Protein AF-A0AB33IP00-F1 (afdb_monomer_lite)

InterPro domains:
  IPR046228 Protein of unknown function DUF6261 [PF19775] (4-133)

Foldseek 3Di:
DPPQVPDPDPLLNVLVVVLVVLVVVLPCLVVDPLVSSLVSLVVSLVVCPPPVNPVSCVSNVVVVVSVVSNVVSVVSVVVVVVCVVPPDPVPPDPVVVVVVVVVVVVVVVVVVLVVCCVPPNDPVSVVVVVVVVVVVVVVVVVVVVVVVVVVVVVVVCVVVVPPPPDDPPDPVVVLVVVVVLVLVQVQVVCVVVVHDGPQKAFPQKWFDDDQAIKTWIDGVVGRVDIFIWGQDPSHTDGDDDPADAPGVVHTDMDGRD

Sequence (257 aa):
MDLHLHSEDYSVRDSAEHMAEVMSRYAGAAQANYDKESGMLKNLITDLRATTMATHVTKLIATPYIDRLERANDAFDQLYRSRLKTAIPSGTYDVKALRAATDKALNAVVRRMDSLDDLEPSAPLAALIIQYNVLVGKQRTTLARRAAANKAAREKKEGKGSVGKGKKEDKGNAHAEELARLKTMIAEYEQSSHFTPGIVQFTGLAAGKDATRAYQVYLSDQPTDLFWLTVKDGKLTEIVFKVQPGEPGGLATEKIK

Structure (mmCIF, N/CA/C/O backbone):
data_AF-A0AB33IP00-F1
#
_entry.id   AF-A0AB33IP00-F1
#
loop_
_atom_site.group_PDB
_atom_site.id
_atom_site.type_symbol
_atom_site.label_atom_id
_atom_site.label_alt_id
_atom_site.label_comp_id
_atom_site.label_asym_id
_atom_site.label_entity_id
_atom_site.label_seq_id
_atom_site.pdbx_PDB_ins_code
_atom_site.Cartn_x
_atom_site.Cartn_y
_atom_site.Cartn_z
_atom_site.occupancy
_atom_site.B_iso_or_equiv
_atom_site.auth_seq_id
_atom_site.auth_comp_id
_atom_site.auth_asym_id
_atom_site.auth_atom_id
_atom_site.pdbx_PDB_model_num
ATOM 1 N N . MET A 1 1 ? 32.027 3.251 -16.310 1.00 41.84 1 MET A N 1
ATOM 2 C CA . MET A 1 1 ? 32.889 2.043 -16.273 1.00 41.84 1 MET A CA 1
ATOM 3 C C . MET A 1 1 ? 33.651 2.130 -17.576 1.00 41.84 1 MET A C 1
ATOM 5 O O . MET A 1 1 ? 33.168 1.684 -18.604 1.00 41.84 1 MET A O 1
ATOM 9 N N . ASP A 1 2 ? 34.760 2.862 -17.547 1.00 51.19 2 ASP A N 1
ATOM 10 C CA . ASP A 1 2 ? 35.372 3.471 -18.737 1.00 51.19 2 ASP A CA 1
ATOM 11 C C . ASP A 1 2 ? 36.479 2.571 -19.287 1.00 51.19 2 ASP A C 1
ATOM 13 O O . ASP A 1 2 ? 37.616 2.984 -19.513 1.00 51.19 2 ASP A O 1
ATOM 17 N N . LEU A 1 3 ? 36.153 1.289 -19.464 1.00 50.62 3 LEU A N 1
ATOM 18 C CA . LEU A 1 3 ? 37.122 0.296 -19.928 1.00 50.62 3 LEU A CA 1
ATOM 19 C C . LEU A 1 3 ? 37.404 0.429 -21.441 1.00 50.62 3 LEU A C 1
ATOM 21 O O . LEU A 1 3 ? 38.406 -0.079 -21.929 1.00 50.62 3 LEU A O 1
ATOM 25 N N . HIS A 1 4 ? 36.551 1.150 -22.179 1.00 54.47 4 HIS A N 1
ATOM 26 C CA . HIS A 1 4 ? 36.568 1.255 -23.649 1.00 54.47 4 HIS A CA 1
ATOM 27 C C . HIS A 1 4 ? 37.366 2.458 -24.180 1.00 54.47 4 HIS A C 1
ATOM 29 O O . HIS A 1 4 ? 37.846 2.423 -25.310 1.00 54.47 4 HIS A O 1
ATOM 35 N N . LEU A 1 5 ? 37.571 3.495 -23.356 1.00 51.09 5 LEU A N 1
ATOM 36 C CA . LEU A 1 5 ? 38.356 4.692 -23.708 1.00 51.09 5 LEU A CA 1
ATOM 37 C C . LEU A 1 5 ? 39.866 4.402 -23.857 1.00 51.09 5 LEU A C 1
ATOM 39 O O . LEU A 1 5 ? 40.614 5.251 -24.329 1.00 51.09 5 LEU A O 1
ATOM 43 N N . HIS A 1 6 ? 40.311 3.189 -23.509 1.00 54.31 6 HIS A N 1
ATOM 44 C CA . HIS A 1 6 ? 41.724 2.808 -23.432 1.00 54.31 6 HIS A CA 1
ATOM 45 C C . HIS A 1 6 ? 42.152 1.721 -24.442 1.00 54.31 6 HIS A C 1
ATOM 47 O O . HIS A 1 6 ? 43.312 1.326 -24.433 1.00 54.31 6 HIS A O 1
ATOM 53 N N . SER A 1 7 ? 41.273 1.235 -25.335 1.00 58.88 7 SER A N 1
ATOM 54 C CA . SER A 1 7 ? 41.657 0.232 -26.356 1.00 58.88 7 SER A CA 1
ATOM 55 C C . SER A 1 7 ? 42.527 0.855 -27.452 1.00 58.88 7 SER A C 1
ATOM 57 O O . SER A 1 7 ? 42.137 1.881 -27.986 1.00 58.88 7 SER A O 1
ATOM 59 N N . GLU A 1 8 ? 43.675 0.279 -27.821 1.00 62.50 8 GLU A N 1
ATOM 60 C CA . GLU A 1 8 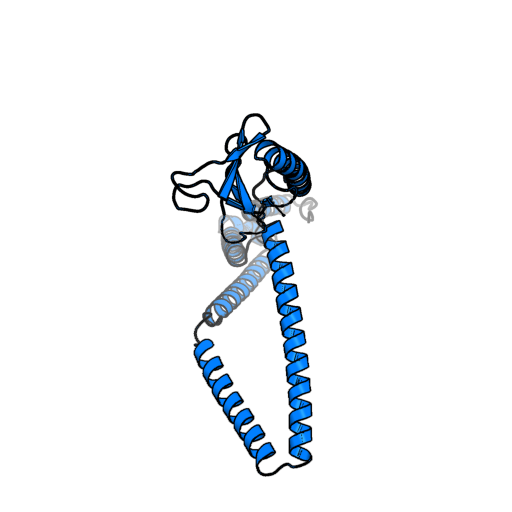? 44.520 0.797 -28.920 1.00 62.50 8 GLU A CA 1
ATOM 61 C C . GLU A 1 8 ? 43.895 0.600 -30.321 1.00 62.50 8 GLU A C 1
ATOM 63 O O . GLU A 1 8 ? 44.322 1.239 -31.281 1.00 62.50 8 GLU A O 1
ATOM 68 N N . ASP A 1 9 ? 42.851 -0.233 -30.443 1.00 77.44 9 ASP A N 1
ATOM 69 C CA . ASP A 1 9 ? 42.146 -0.506 -31.702 1.00 77.44 9 ASP A CA 1
ATOM 70 C C . ASP A 1 9 ? 41.023 0.524 -31.937 1.00 77.44 9 ASP A C 1
ATOM 72 O O . ASP A 1 9 ? 39.970 0.501 -31.290 1.00 77.44 9 ASP A O 1
ATOM 76 N N . TYR A 1 10 ? 41.241 1.419 -32.905 1.00 79.69 10 TYR A N 1
ATOM 77 C CA . TYR A 1 10 ? 40.283 2.451 -33.322 1.00 79.69 10 TYR A CA 1
ATOM 78 C C . TYR A 1 10 ? 38.890 1.879 -33.633 1.00 79.69 10 TYR A C 1
ATOM 80 O O . TYR A 1 10 ? 37.882 2.467 -33.252 1.00 79.69 10 TYR A O 1
ATOM 88 N N . SER A 1 11 ? 38.819 0.693 -34.243 1.00 82.25 11 SER A N 1
ATOM 89 C CA . SER A 1 11 ? 37.544 0.071 -34.627 1.00 82.25 11 SER A CA 1
ATOM 90 C C . SER A 1 11 ? 36.723 -0.436 -33.432 1.00 82.25 11 SER A C 1
ATOM 92 O O . SER A 1 11 ? 35.493 -0.517 -33.497 1.00 82.25 11 SER A O 1
ATOM 94 N N . VAL A 1 12 ? 37.391 -0.766 -32.319 1.00 85.19 12 VAL A N 1
ATOM 95 C CA . VAL A 1 12 ? 36.738 -1.134 -31.053 1.00 85.19 12 VAL A CA 1
ATOM 96 C C . VAL A 1 12 ? 36.189 0.110 -30.361 1.00 85.19 12 VAL A C 1
ATOM 98 O O . VAL A 1 12 ? 35.079 0.057 -29.832 1.00 85.19 12 VAL A O 1
ATOM 101 N N . ARG A 1 13 ? 36.926 1.230 -30.396 1.00 85.06 13 ARG A N 1
ATOM 102 C CA . ARG A 1 13 ? 36.458 2.519 -29.858 1.00 85.06 13 ARG A CA 1
ATOM 103 C C . ARG A 1 13 ? 35.224 3.023 -30.603 1.00 85.06 13 ARG A C 1
ATOM 105 O O . ARG A 1 13 ? 34.219 3.287 -29.958 1.00 85.06 13 ARG A O 1
ATOM 112 N N . ASP A 1 14 ? 35.274 3.042 -31.932 1.00 87.00 14 ASP A N 1
ATOM 113 C CA . ASP A 1 14 ? 34.157 3.451 -32.796 1.00 87.00 14 ASP A CA 1
ATOM 114 C C . ASP A 1 14 ? 32.886 2.620 -32.528 1.00 87.00 14 ASP A C 1
ATOM 116 O O . ASP A 1 14 ? 31.803 3.147 -32.273 1.00 87.00 14 ASP A O 1
ATOM 120 N N . SER A 1 15 ? 33.034 1.294 -32.432 1.00 89.38 15 SER A N 1
ATOM 121 C CA . SER A 1 15 ? 31.909 0.416 -32.085 1.00 89.38 15 SER A CA 1
ATOM 122 C C . SER A 1 15 ? 31.365 0.662 -30.675 1.00 89.38 15 SER A C 1
ATOM 124 O O . SER A 1 15 ? 30.158 0.555 -30.450 1.00 89.38 15 SER A O 1
ATOM 126 N N . ALA A 1 16 ? 32.235 0.982 -29.715 1.00 88.56 16 ALA A N 1
ATOM 127 C CA . ALA A 1 16 ? 31.830 1.301 -28.350 1.00 88.56 16 ALA A CA 1
ATOM 128 C C . ALA A 1 16 ? 31.110 2.652 -28.259 1.00 88.56 16 ALA A C 1
ATOM 130 O O . ALA A 1 16 ? 30.144 2.753 -27.504 1.00 88.56 16 ALA A O 1
ATOM 131 N N . GLU A 1 17 ? 31.526 3.655 -29.036 1.00 90.94 17 GLU A N 1
ATOM 132 C CA . GLU A 1 17 ? 30.848 4.953 -29.134 1.00 90.94 17 GLU A CA 1
ATOM 133 C C . GLU A 1 17 ? 29.425 4.789 -29.672 1.00 90.94 17 GLU A C 1
ATOM 135 O O . GLU A 1 17 ? 28.476 5.252 -29.036 1.00 90.94 17 GLU A O 1
ATOM 140 N N . HIS A 1 18 ? 29.248 4.030 -30.756 1.00 91.50 18 HIS A N 1
ATOM 141 C CA . HIS A 1 18 ? 27.919 3.732 -31.295 1.00 91.50 18 HIS A CA 1
ATOM 142 C C . HIS A 1 18 ? 27.028 2.978 -30.299 1.00 91.50 18 HIS A C 1
ATOM 144 O O . HIS A 1 18 ? 25.857 3.320 -30.115 1.00 91.50 18 HIS A O 1
ATOM 150 N N . MET A 1 19 ? 27.572 1.984 -29.590 1.00 91.88 19 MET A N 1
ATOM 151 C CA . MET A 1 19 ? 26.802 1.263 -28.574 1.00 91.88 19 MET A CA 1
ATOM 152 C C . MET A 1 19 ? 26.459 2.158 -27.369 1.00 91.88 19 MET A C 1
ATOM 154 O O . MET A 1 19 ? 25.355 2.070 -26.827 1.00 91.88 19 MET A O 1
ATOM 158 N N . ALA A 1 20 ? 27.372 3.042 -26.959 1.00 91.94 20 ALA A N 1
ATOM 159 C CA . ALA A 1 20 ? 27.134 4.021 -25.902 1.00 91.94 20 ALA A CA 1
ATOM 160 C C . ALA A 1 20 ? 26.053 5.035 -26.294 1.00 91.94 20 ALA A C 1
ATOM 162 O O . ALA A 1 20 ? 25.207 5.370 -25.463 1.00 91.94 20 ALA A O 1
ATOM 163 N N . GLU A 1 21 ? 26.025 5.466 -27.556 1.00 93.69 21 GLU A N 1
ATOM 164 C CA . GLU A 1 21 ? 24.978 6.338 -28.083 1.00 93.69 21 GLU A CA 1
ATOM 165 C C . GLU A 1 21 ? 23.602 5.676 -27.954 1.00 93.69 21 GLU A C 1
ATOM 167 O O . GLU A 1 21 ? 22.683 6.274 -27.389 1.00 93.69 21 GLU A O 1
ATOM 172 N N . VAL A 1 22 ? 23.465 4.417 -28.386 1.00 93.56 22 VAL A N 1
ATOM 173 C CA . VAL A 1 22 ? 22.212 3.661 -28.238 1.00 93.56 22 VAL A CA 1
ATOM 174 C C . VAL A 1 22 ? 21.814 3.542 -26.765 1.00 93.56 22 VAL A C 1
ATOM 176 O O . VAL A 1 22 ? 20.679 3.856 -26.411 1.00 93.56 22 VAL A O 1
ATOM 179 N N . MET A 1 23 ? 22.745 3.168 -25.881 1.00 92.12 23 MET A N 1
ATOM 180 C CA . MET A 1 23 ? 22.475 3.053 -24.441 1.00 92.12 23 MET A CA 1
ATOM 181 C C . MET A 1 23 ? 22.066 4.389 -23.801 1.00 92.12 23 MET A C 1
ATOM 183 O O . MET A 1 23 ? 21.221 4.404 -22.905 1.00 92.12 23 MET A O 1
ATOM 187 N N . SER A 1 24 ? 22.608 5.517 -24.271 1.00 93.38 24 SER A N 1
ATOM 188 C CA . SER A 1 24 ? 22.306 6.848 -23.727 1.00 93.38 24 SER A CA 1
ATOM 189 C C . SER A 1 24 ? 20.836 7.251 -23.894 1.00 93.38 24 SER A C 1
ATOM 191 O O . SER A 1 24 ? 20.276 7.913 -23.018 1.00 93.38 24 SER A O 1
ATOM 193 N N . ARG A 1 25 ? 20.170 6.777 -24.958 1.00 94.62 25 ARG A N 1
ATOM 194 C CA . ARG A 1 25 ? 18.736 7.019 -25.220 1.00 94.62 25 ARG A CA 1
ATOM 195 C C . ARG A 1 25 ? 17.833 6.388 -24.157 1.00 94.62 25 ARG A C 1
ATOM 197 O O . ARG A 1 25 ? 16.714 6.849 -23.941 1.00 94.62 25 ARG A O 1
ATOM 204 N N . TYR A 1 26 ? 18.344 5.369 -23.470 1.00 94.25 26 TYR A N 1
ATOM 205 C CA . TYR A 1 26 ? 17.663 4.623 -22.413 1.00 94.25 26 TYR A CA 1
ATOM 206 C C . TYR A 1 26 ? 18.262 4.897 -21.027 1.00 94.25 26 TYR A C 1
ATOM 208 O O . TYR A 1 26 ? 18.106 4.100 -20.096 1.00 94.25 26 TYR A O 1
ATOM 216 N N . ALA A 1 27 ? 18.930 6.045 -20.862 1.00 89.56 27 ALA A N 1
ATOM 217 C CA . ALA A 1 27 ? 19.392 6.503 -19.561 1.00 89.56 27 ALA A CA 1
ATOM 218 C C . ALA A 1 27 ? 18.215 6.597 -18.574 1.00 89.56 27 ALA A C 1
ATOM 220 O O . ALA A 1 27 ? 17.136 7.094 -18.897 1.00 89.56 27 ALA A O 1
ATOM 221 N N . GLY A 1 28 ? 18.419 6.117 -17.348 1.00 88.94 28 GLY A N 1
ATOM 222 C CA . GLY A 1 28 ? 17.376 6.141 -16.322 1.00 88.94 28 GLY A CA 1
ATOM 223 C C . GLY A 1 28 ? 16.513 4.878 -16.234 1.00 88.94 28 GLY A C 1
ATOM 224 O O . GLY A 1 28 ? 15.631 4.833 -15.378 1.00 88.94 28 GLY A O 1
ATOM 225 N N . ALA A 1 29 ? 16.737 3.864 -17.085 1.00 89.94 29 ALA A N 1
ATOM 226 C CA . ALA A 1 29 ? 15.947 2.628 -17.072 1.00 89.94 29 ALA A CA 1
ATOM 227 C C . ALA A 1 29 ? 15.916 1.974 -15.678 1.00 89.94 29 ALA A C 1
ATOM 229 O O . ALA A 1 29 ? 14.838 1.704 -15.160 1.00 89.94 29 ALA A O 1
ATOM 230 N N . ALA A 1 30 ? 17.073 1.853 -15.022 1.00 87.44 30 ALA A N 1
ATOM 231 C CA . ALA A 1 30 ? 17.204 1.250 -13.691 1.00 87.44 30 ALA A CA 1
ATOM 232 C C . ALA A 1 30 ? 16.550 2.059 -12.549 1.00 87.44 30 ALA A C 1
ATOM 234 O O . ALA A 1 30 ? 16.421 1.571 -11.429 1.00 87.44 30 ALA A O 1
ATOM 235 N N . GLN A 1 31 ? 16.191 3.322 -12.792 1.00 91.56 31 GLN A N 1
ATOM 236 C CA . GLN A 1 31 ? 15.527 4.199 -11.823 1.00 91.56 31 GLN A CA 1
ATOM 237 C C . GLN A 1 31 ? 14.021 4.321 -12.092 1.00 91.56 31 GLN A C 1
ATOM 239 O O . GLN A 1 31 ? 13.302 4.955 -11.314 1.00 91.56 31 GLN A O 1
ATOM 244 N N . ALA A 1 32 ? 13.538 3.766 -13.205 1.00 91.62 32 ALA A N 1
ATOM 245 C CA . ALA A 1 32 ? 12.135 3.794 -13.565 1.00 91.62 32 ALA A CA 1
ATOM 246 C C . ALA A 1 32 ? 11.319 2.810 -12.708 1.00 91.62 32 ALA A C 1
ATOM 248 O O . ALA A 1 32 ? 11.849 1.954 -12.006 1.00 91.62 32 ALA A O 1
ATOM 249 N N . ASN A 1 33 ? 9.992 2.943 -12.746 1.00 92.56 33 ASN A N 1
ATOM 250 C CA . ASN A 1 33 ? 9.132 1.905 -12.183 1.00 92.56 33 ASN A CA 1
ATOM 251 C C . ASN A 1 33 ? 9.213 0.626 -13.033 1.00 92.56 33 ASN A C 1
ATOM 253 O O . ASN A 1 33 ? 9.568 0.686 -14.207 1.00 92.56 33 ASN A O 1
ATOM 257 N N . TYR A 1 34 ? 8.839 -0.511 -12.446 1.00 92.50 34 TYR A N 1
ATOM 258 C CA . TYR A 1 34 ? 9.029 -1.830 -13.053 1.00 92.50 34 TYR A CA 1
ATOM 259 C C . TYR A 1 34 ? 8.425 -1.989 -14.455 1.00 92.50 34 TYR A C 1
ATOM 261 O O . TYR A 1 34 ? 9.067 -2.581 -15.322 1.00 92.50 34 TYR A O 1
ATOM 269 N N . ASP A 1 35 ? 7.244 -1.424 -14.718 1.00 89.81 35 ASP A N 1
ATOM 270 C CA . ASP A 1 35 ? 6.629 -1.464 -16.053 1.00 89.81 35 ASP A CA 1
ATOM 271 C C . ASP A 1 35 ? 7.435 -0.657 -17.077 1.00 89.81 35 ASP A C 1
ATOM 273 O O . ASP A 1 35 ? 7.703 -1.114 -18.192 1.00 89.81 35 ASP A O 1
ATOM 277 N N . LYS A 1 36 ? 7.842 0.556 -16.696 1.00 92.56 36 LYS A N 1
ATOM 278 C CA . LYS A 1 36 ? 8.584 1.466 -17.567 1.00 92.56 36 LYS A CA 1
ATOM 279 C C . LYS A 1 36 ? 10.014 0.984 -17.800 1.00 92.56 36 LYS A C 1
ATOM 281 O O . LYS A 1 36 ? 10.470 1.043 -18.937 1.00 92.56 36 LYS A O 1
ATOM 286 N N . GLU A 1 37 ? 10.689 0.484 -16.767 1.00 94.12 37 GLU A N 1
ATOM 287 C CA . GLU A 1 37 ? 11.999 -0.167 -16.873 1.00 94.12 37 GLU A CA 1
ATOM 288 C C . GLU A 1 37 ? 11.920 -1.347 -17.846 1.00 94.12 37 GLU A C 1
ATOM 290 O O . GLU A 1 37 ? 12.671 -1.388 -18.819 1.00 94.12 37 GLU A O 1
ATOM 295 N N . SER A 1 38 ? 10.936 -2.237 -17.666 1.00 95.50 38 SER A N 1
ATOM 296 C CA . SER A 1 38 ? 10.777 -3.411 -18.531 1.00 95.50 38 SER A CA 1
ATOM 297 C C . SER A 1 38 ? 10.533 -3.037 -19.996 1.00 95.50 38 SER A C 1
ATOM 299 O O . SER A 1 38 ? 11.052 -3.692 -20.902 1.00 95.50 38 SER A O 1
ATOM 301 N N . GLY A 1 39 ? 9.762 -1.972 -20.247 1.00 95.50 39 GLY A N 1
ATOM 302 C CA . GLY A 1 39 ? 9.541 -1.430 -21.591 1.00 95.50 39 GLY A CA 1
ATOM 303 C C . GLY A 1 39 ? 10.788 -0.776 -22.194 1.00 95.50 39 GLY A C 1
ATOM 304 O O . GLY A 1 39 ? 11.113 -1.027 -23.353 1.00 95.50 39 GLY A O 1
ATOM 305 N N . MET A 1 40 ? 11.521 0.015 -21.406 1.00 96.06 40 MET A N 1
ATOM 306 C CA . MET A 1 40 ? 12.782 0.633 -21.831 1.00 96.06 40 MET A CA 1
ATOM 307 C C . MET A 1 40 ? 13.827 -0.418 -22.204 1.00 96.06 40 MET A C 1
ATOM 309 O O . MET A 1 40 ? 14.476 -0.277 -23.235 1.00 96.06 40 MET A O 1
ATOM 313 N N . LEU A 1 41 ? 13.950 -1.494 -21.420 1.00 96.56 41 LEU A N 1
ATOM 314 C CA . LEU A 1 41 ? 14.876 -2.586 -21.715 1.00 96.56 41 LEU A CA 1
ATOM 315 C C . LEU A 1 41 ? 14.507 -3.321 -23.011 1.00 96.56 41 LEU A C 1
ATOM 317 O O . LEU A 1 41 ? 15.400 -3.618 -23.799 1.00 96.56 41 LEU A O 1
ATOM 321 N N . LYS A 1 42 ? 13.215 -3.551 -23.293 1.00 96.56 42 LYS A N 1
ATOM 322 C CA . LYS A 1 42 ? 12.778 -4.145 -24.577 1.00 96.56 42 LYS A CA 1
ATOM 323 C C . LYS A 1 42 ? 13.158 -3.276 -25.771 1.00 96.56 42 LYS A C 1
ATOM 325 O O . LYS A 1 42 ? 13.660 -3.793 -26.769 1.00 96.56 42 LYS A O 1
ATOM 330 N N . ASN A 1 43 ? 12.951 -1.968 -25.660 1.00 96.69 43 ASN A N 1
ATOM 331 C CA . ASN A 1 43 ? 13.302 -1.031 -26.723 1.00 96.69 43 ASN A CA 1
ATOM 332 C C . ASN A 1 43 ? 14.827 -0.944 -26.909 1.00 96.69 43 ASN A C 1
ATOM 334 O O . ASN A 1 43 ? 15.304 -1.034 -28.035 1.00 96.69 43 ASN A O 1
ATOM 338 N N . LEU A 1 44 ? 15.598 -0.898 -25.815 1.00 96.62 44 LEU A N 1
ATOM 339 C CA . LEU A 1 44 ? 17.062 -0.954 -25.854 1.00 96.62 44 LEU A CA 1
ATOM 340 C C . LEU A 1 44 ? 17.569 -2.219 -26.559 1.00 96.62 44 LEU A C 1
ATOM 342 O O . LEU A 1 44 ? 18.429 -2.136 -27.429 1.00 96.62 44 LEU A O 1
ATOM 346 N N . ILE A 1 45 ? 17.036 -3.391 -26.205 1.00 96.81 45 ILE A N 1
ATOM 347 C CA . ILE A 1 45 ? 17.405 -4.662 -26.846 1.00 96.81 45 ILE A CA 1
ATOM 348 C C . ILE A 1 45 ? 17.059 -4.636 -28.338 1.00 96.81 45 ILE A C 1
ATOM 350 O O . ILE A 1 45 ? 17.853 -5.101 -29.153 1.00 96.81 45 ILE A O 1
ATOM 354 N N . THR A 1 46 ? 15.901 -4.079 -28.697 1.00 97.06 46 THR A N 1
ATOM 355 C CA . THR A 1 46 ? 15.465 -3.946 -30.094 1.00 97.06 46 THR A CA 1
ATOM 356 C C . THR A 1 46 ? 16.440 -3.082 -30.892 1.00 97.06 46 THR A C 1
ATOM 358 O O . THR A 1 46 ? 16.887 -3.501 -31.957 1.00 97.06 46 THR A O 1
ATOM 361 N N . ASP A 1 47 ? 16.834 -1.927 -30.354 1.00 95.94 47 ASP A N 1
ATOM 362 C CA . ASP A 1 47 ? 17.781 -1.020 -31.007 1.00 95.94 47 ASP A CA 1
ATOM 363 C C . ASP A 1 47 ? 19.184 -1.632 -31.118 1.00 95.94 47 ASP A C 1
ATOM 365 O O . ASP A 1 47 ? 19.830 -1.510 -32.157 1.00 95.94 47 ASP A O 1
ATOM 369 N N . LEU A 1 48 ? 19.648 -2.352 -30.091 1.00 95.12 48 LEU A N 1
ATOM 370 C CA . LEU A 1 48 ? 20.932 -3.062 -30.137 1.00 95.12 48 LEU A CA 1
ATOM 371 C C . LEU A 1 48 ? 20.921 -4.232 -31.133 1.00 95.12 48 LEU A C 1
ATOM 373 O O . LEU A 1 48 ? 21.964 -4.577 -31.681 1.00 95.12 48 LEU A O 1
ATOM 377 N N . ARG A 1 49 ? 19.758 -4.840 -31.392 1.00 95.06 49 ARG A N 1
ATOM 378 C CA . ARG A 1 49 ? 19.586 -5.897 -32.402 1.00 95.06 49 ARG A CA 1
ATOM 379 C C . ARG A 1 49 ? 19.252 -5.371 -33.796 1.00 95.06 49 ARG A C 1
ATOM 381 O O . ARG A 1 49 ? 19.120 -6.175 -34.721 1.00 95.06 49 ARG A O 1
ATOM 388 N N . ALA A 1 50 ? 19.121 -4.057 -33.971 1.00 95.19 50 ALA A N 1
ATOM 389 C CA . ALA A 1 50 ? 18.907 -3.474 -35.284 1.00 95.19 50 ALA A CA 1
ATOM 390 C C . ALA A 1 50 ? 20.053 -3.858 -36.233 1.00 95.19 50 ALA A C 1
ATOM 392 O O . ALA A 1 50 ? 21.216 -3.954 -35.837 1.00 95.19 50 ALA A O 1
ATOM 393 N N . THR A 1 51 ? 19.738 -4.043 -37.516 1.00 92.31 51 THR A N 1
ATOM 394 C CA . THR A 1 51 ? 20.732 -4.417 -38.538 1.00 92.31 51 THR A CA 1
ATOM 395 C C . THR A 1 51 ? 21.879 -3.411 -38.633 1.00 92.31 51 THR A C 1
ATOM 397 O O . THR A 1 51 ? 23.010 -3.801 -38.909 1.00 92.31 51 THR A O 1
ATOM 400 N N . THR A 1 52 ? 21.609 -2.139 -38.334 1.00 92.56 52 THR A N 1
ATOM 401 C CA . THR A 1 52 ? 22.598 -1.055 -38.260 1.00 92.56 52 THR A CA 1
ATOM 402 C C . THR A 1 52 ? 23.624 -1.235 -37.138 1.00 92.56 52 THR A C 1
ATOM 404 O O . THR A 1 52 ? 24.726 -0.716 -37.257 1.00 92.56 52 THR A O 1
ATOM 407 N N . MET A 1 53 ? 23.301 -1.977 -36.073 1.00 93.88 53 MET A N 1
ATOM 408 C CA . MET A 1 53 ? 24.180 -2.216 -34.918 1.00 93.88 53 MET A CA 1
ATOM 409 C C . MET A 1 53 ? 24.866 -3.590 -34.946 1.00 93.88 53 MET A C 1
ATOM 411 O O . MET A 1 53 ? 25.753 -3.853 -34.134 1.00 93.88 53 MET A O 1
ATOM 415 N N . ALA A 1 54 ? 24.508 -4.471 -35.887 1.00 92.50 54 ALA A N 1
ATOM 416 C CA . ALA A 1 54 ? 24.965 -5.863 -35.913 1.00 92.50 54 ALA A CA 1
ATOM 417 C C . ALA A 1 54 ? 26.498 -6.012 -35.997 1.00 92.50 54 ALA A C 1
ATOM 419 O O . ALA A 1 54 ? 27.086 -6.861 -35.318 1.00 92.50 54 ALA A O 1
ATOM 420 N N . THR A 1 55 ? 27.159 -5.174 -36.800 1.00 91.75 55 THR A N 1
ATOM 421 C CA . THR A 1 55 ? 28.625 -5.144 -36.939 1.00 91.75 55 THR A CA 1
ATOM 422 C C . THR A 1 55 ? 29.303 -4.726 -35.635 1.00 91.75 55 THR A C 1
ATOM 424 O O . THR A 1 55 ? 30.230 -5.400 -35.186 1.00 91.75 55 THR A O 1
ATOM 427 N N . HIS A 1 56 ? 28.797 -3.677 -34.984 1.00 92.00 56 HIS A N 1
ATOM 428 C CA . HIS A 1 56 ? 29.320 -3.164 -33.716 1.00 92.00 56 HIS A CA 1
ATOM 429 C C . HIS A 1 56 ? 29.114 -4.156 -32.564 1.00 92.00 56 HIS A C 1
ATOM 431 O O . HIS A 1 56 ? 30.048 -4.441 -31.813 1.00 92.00 56 HIS A O 1
ATOM 437 N N . VAL A 1 57 ? 27.928 -4.766 -32.468 1.00 92.44 57 VAL A N 1
ATOM 438 C CA . VAL A 1 57 ? 27.617 -5.803 -31.469 1.00 92.44 57 VAL A CA 1
ATOM 439 C C . VAL A 1 57 ? 28.530 -7.017 -31.621 1.00 92.44 57 VAL A C 1
ATOM 441 O O . VAL A 1 57 ? 29.020 -7.546 -30.623 1.00 92.44 57 VAL A O 1
ATOM 444 N N . THR A 1 58 ? 28.805 -7.433 -32.859 1.00 92.94 58 THR A N 1
ATOM 445 C CA . THR A 1 58 ? 29.722 -8.547 -33.139 1.00 92.94 58 THR A CA 1
ATOM 446 C C . THR A 1 58 ? 31.158 -8.184 -32.770 1.00 92.94 58 THR A C 1
ATOM 448 O O . THR A 1 58 ? 31.829 -8.959 -32.089 1.00 92.94 58 THR A O 1
ATOM 451 N N . LYS A 1 59 ? 31.623 -6.988 -33.158 1.00 92.00 59 LYS A N 1
ATOM 452 C CA . LYS A 1 59 ? 32.979 -6.500 -32.864 1.00 92.00 59 LYS A CA 1
ATOM 453 C C . LYS A 1 59 ? 33.242 -6.392 -31.358 1.00 92.00 59 LYS A C 1
ATOM 455 O O . LYS A 1 59 ? 34.350 -6.686 -30.919 1.00 92.00 59 LYS A O 1
ATOM 460 N N . LEU A 1 60 ? 32.229 -6.019 -30.574 1.00 91.31 60 LEU A N 1
ATOM 461 C CA . LEU A 1 60 ? 32.304 -5.934 -29.111 1.00 91.31 60 LEU A CA 1
ATOM 462 C C . LEU A 1 60 ? 31.962 -7.243 -28.389 1.00 91.31 60 LEU A C 1
ATOM 464 O O . LEU A 1 60 ? 32.028 -7.285 -27.162 1.00 91.31 60 LEU A O 1
ATOM 468 N N . ILE A 1 61 ? 31.585 -8.301 -29.117 1.00 91.94 61 ILE A N 1
ATOM 469 C CA . ILE A 1 61 ? 31.155 -9.584 -28.539 1.00 91.94 61 ILE A CA 1
ATOM 470 C C . ILE A 1 61 ? 30.009 -9.356 -27.525 1.00 91.94 61 ILE A C 1
ATOM 472 O O . ILE A 1 61 ? 29.945 -9.952 -26.450 1.00 91.94 61 ILE A O 1
ATOM 476 N N . ALA A 1 62 ? 29.094 -8.439 -27.855 1.00 92.31 62 ALA A N 1
ATOM 477 C CA . ALA A 1 62 ? 28.041 -7.982 -26.949 1.00 92.31 62 ALA A CA 1
ATOM 478 C C . ALA A 1 62 ? 26.794 -8.889 -26.957 1.00 92.31 62 ALA A C 1
ATOM 480 O O . ALA A 1 62 ? 26.010 -8.866 -26.006 1.00 92.31 62 ALA A O 1
ATOM 481 N N . THR A 1 63 ? 26.633 -9.736 -27.980 1.00 94.75 63 THR A N 1
ATOM 482 C CA . THR A 1 63 ? 25.511 -10.680 -28.147 1.00 94.75 63 THR A CA 1
ATOM 483 C C . THR A 1 63 ? 25.130 -11.453 -26.873 1.00 94.75 63 THR A C 1
ATOM 485 O O . THR A 1 63 ? 23.973 -11.354 -26.463 1.00 94.75 63 THR A O 1
ATOM 488 N N . PRO A 1 64 ? 26.047 -12.152 -26.163 1.00 95.88 64 PRO A N 1
ATOM 489 C CA . PRO A 1 64 ? 25.672 -12.914 -24.967 1.00 95.88 64 PRO A CA 1
ATOM 490 C C . PRO A 1 64 ? 25.112 -12.043 -23.832 1.00 95.88 64 PRO A C 1
ATOM 492 O O . PRO A 1 64 ? 24.316 -12.520 -23.018 1.00 95.88 64 PRO A O 1
ATOM 495 N N . TYR A 1 65 ? 25.506 -10.770 -23.758 1.00 95.19 65 TYR A N 1
ATOM 496 C CA . TYR A 1 65 ? 25.006 -9.835 -22.752 1.00 95.19 65 TYR A CA 1
ATOM 497 C C . TYR A 1 65 ? 23.609 -9.325 -23.106 1.00 95.19 65 TYR A C 1
ATOM 499 O O . TYR A 1 65 ? 22.754 -9.259 -22.222 1.00 95.19 65 TYR A O 1
ATOM 507 N N . ILE A 1 66 ? 23.363 -9.036 -24.387 1.00 96.25 66 ILE A N 1
ATOM 508 C CA . ILE A 1 66 ? 22.041 -8.653 -24.900 1.00 96.25 66 ILE A CA 1
ATOM 509 C C . ILE A 1 66 ? 21.044 -9.797 -24.671 1.00 96.25 66 ILE A C 1
ATOM 511 O O . ILE A 1 66 ? 19.974 -9.576 -24.107 1.00 96.25 66 ILE A O 1
ATOM 515 N N . ASP A 1 67 ? 21.428 -11.034 -24.996 1.00 96.56 67 ASP A N 1
ATOM 516 C CA . ASP A 1 67 ? 20.580 -12.217 -24.800 1.00 96.56 67 ASP A CA 1
ATOM 517 C C . ASP A 1 67 ? 20.277 -12.478 -23.319 1.00 96.56 67 ASP A C 1
ATOM 519 O O . ASP A 1 67 ? 19.170 -12.876 -22.944 1.00 96.56 67 ASP A O 1
ATOM 523 N N . ARG A 1 68 ? 21.266 -12.262 -22.442 1.00 97.56 68 ARG A N 1
ATOM 524 C CA . ARG A 1 68 ? 21.070 -12.380 -20.994 1.00 97.56 68 ARG A CA 1
ATOM 525 C C . ARG A 1 68 ? 20.111 -11.310 -20.474 1.00 97.56 68 ARG A C 1
ATOM 527 O O . ARG A 1 68 ? 19.290 -11.628 -19.613 1.00 97.56 68 ARG A O 1
ATOM 534 N N . LEU A 1 69 ? 20.226 -10.077 -20.966 1.00 95.88 69 LEU A N 1
ATOM 535 C CA . LEU A 1 69 ? 19.360 -8.966 -20.581 1.00 95.88 69 LEU A CA 1
ATOM 536 C C . LEU A 1 69 ? 17.913 -9.217 -21.017 1.00 95.88 69 LEU A C 1
ATOM 538 O O . LEU A 1 69 ? 17.007 -9.066 -20.202 1.00 95.88 69 LEU A O 1
ATOM 542 N N . GLU A 1 70 ? 17.706 -9.676 -22.253 1.00 97.44 70 GLU A N 1
ATOM 543 C CA . GLU A 1 70 ? 16.386 -10.046 -22.777 1.00 97.44 70 GLU A CA 1
ATOM 544 C C . GLU A 1 70 ? 15.729 -11.124 -21.920 1.00 97.44 70 GLU A C 1
ATOM 546 O O . GLU A 1 70 ? 14.636 -10.925 -21.390 1.00 97.44 70 GLU A O 1
ATOM 551 N N . ARG A 1 71 ? 16.444 -12.228 -21.675 1.00 98.06 71 ARG A N 1
ATOM 552 C CA . ARG A 1 71 ? 15.928 -13.337 -20.867 1.00 98.06 71 ARG A CA 1
ATOM 553 C C . ARG A 1 71 ? 15.564 -12.906 -19.447 1.00 98.06 71 ARG A C 1
ATOM 555 O O . ARG A 1 71 ? 14.556 -13.359 -18.909 1.00 98.06 71 ARG A O 1
ATOM 562 N N . ALA A 1 72 ? 16.390 -12.063 -18.826 1.00 97.12 72 ALA A N 1
ATOM 563 C CA . ALA A 1 72 ? 16.130 -11.557 -17.483 1.00 97.12 72 ALA A CA 1
ATOM 564 C C . ALA A 1 72 ? 14.897 -10.643 -17.451 1.00 97.12 72 ALA A C 1
ATOM 566 O O . ALA A 1 72 ? 14.053 -10.786 -16.565 1.00 97.12 72 ALA A O 1
ATOM 567 N N . ASN A 1 73 ? 14.776 -9.748 -18.432 1.00 97.12 73 ASN A N 1
ATOM 568 C CA . ASN A 1 73 ? 13.659 -8.821 -18.536 1.00 97.12 73 ASN A CA 1
ATOM 569 C C . ASN A 1 73 ? 12.330 -9.546 -18.796 1.00 97.12 73 ASN A C 1
ATOM 571 O O . ASN A 1 73 ? 11.334 -9.264 -18.135 1.00 97.12 73 ASN A O 1
ATOM 575 N N . ASP A 1 74 ? 12.320 -10.534 -19.692 1.00 96.69 74 ASP A N 1
ATOM 576 C CA . ASP A 1 74 ? 11.119 -11.318 -19.988 1.00 96.69 74 ASP A CA 1
ATOM 577 C C . ASP A 1 74 ? 10.680 -12.176 -18.799 1.00 96.69 74 ASP A C 1
ATOM 579 O O . ASP A 1 74 ? 9.491 -12.222 -18.473 1.00 96.69 74 ASP A O 1
ATOM 583 N N . ALA A 1 75 ? 11.626 -12.817 -18.104 1.00 96.94 75 ALA A N 1
ATOM 584 C CA . ALA A 1 75 ? 11.326 -13.574 -16.890 1.00 96.94 75 ALA A CA 1
ATOM 585 C C . ALA A 1 75 ? 10.731 -12.671 -15.795 1.00 96.94 75 ALA A C 1
ATOM 587 O O . ALA A 1 75 ? 9.774 -13.055 -15.117 1.00 96.94 75 ALA A O 1
ATOM 588 N N . PHE A 1 76 ? 11.266 -11.458 -15.640 1.00 95.69 76 PHE A N 1
ATOM 589 C CA . PHE A 1 76 ? 10.744 -10.479 -14.697 1.00 95.69 76 PHE A CA 1
ATOM 590 C C . PHE A 1 76 ? 9.337 -9.998 -15.079 1.00 95.69 76 PHE A C 1
ATOM 592 O O . PHE A 1 76 ? 8.434 -10.083 -14.247 1.00 95.69 76 PHE A O 1
ATOM 599 N N . ASP A 1 77 ? 9.118 -9.554 -16.321 1.00 93.88 77 ASP A N 1
ATOM 600 C CA . ASP A 1 77 ? 7.823 -9.044 -16.803 1.00 93.88 77 ASP A CA 1
ATOM 601 C C . ASP A 1 77 ? 6.721 -10.114 -16.672 1.00 93.88 77 ASP A C 1
ATOM 603 O O . ASP A 1 77 ? 5.606 -9.834 -16.222 1.00 93.88 77 ASP A O 1
ATOM 607 N N . GLN A 1 78 ? 7.041 -11.383 -16.953 1.00 93.38 78 GLN A N 1
ATOM 608 C CA . GLN A 1 78 ? 6.122 -12.505 -16.734 1.00 93.38 78 GLN A CA 1
ATOM 609 C C . GLN A 1 78 ? 5.748 -12.688 -15.256 1.00 93.38 78 GLN A C 1
ATOM 611 O O . GLN A 1 78 ? 4.563 -12.831 -14.932 1.00 93.38 78 GLN A O 1
ATOM 616 N N . LEU A 1 79 ? 6.730 -12.670 -14.348 1.00 92.88 79 LEU A N 1
ATOM 617 C CA . LEU A 1 79 ? 6.493 -12.798 -12.905 1.00 92.88 79 LEU A CA 1
ATOM 618 C C . LEU A 1 79 ? 5.754 -11.587 -12.326 1.00 92.88 79 LEU A C 1
ATOM 620 O O . LEU A 1 79 ? 4.910 -11.734 -11.441 1.00 92.88 79 LEU A O 1
ATOM 624 N N . TYR A 1 80 ? 6.047 -10.389 -12.819 1.00 90.44 80 TYR A N 1
ATOM 625 C CA . TYR A 1 80 ? 5.386 -9.164 -12.390 1.00 90.44 80 TYR A CA 1
ATOM 626 C C . TYR A 1 80 ? 3.902 -9.181 -12.777 1.00 90.44 80 TYR A C 1
ATOM 628 O O . TYR A 1 80 ? 3.023 -8.988 -11.930 1.00 90.44 80 TYR A O 1
ATOM 636 N N . ARG A 1 81 ? 3.601 -9.536 -14.032 1.00 86.81 81 ARG A N 1
ATOM 637 C CA . ARG A 1 81 ? 2.225 -9.671 -14.530 1.00 86.81 81 ARG A CA 1
ATOM 638 C C . ARG A 1 81 ? 1.463 -10.809 -13.864 1.00 86.81 81 ARG A C 1
ATOM 640 O O . ARG A 1 81 ? 0.269 -10.662 -13.606 1.00 86.81 81 ARG A O 1
ATOM 647 N N . SER A 1 82 ? 2.108 -11.943 -13.585 1.00 86.31 82 SER A N 1
ATOM 648 C CA . SER A 1 82 ? 1.447 -13.049 -12.883 1.00 86.31 82 SER A CA 1
ATOM 649 C C . SER A 1 82 ? 1.062 -12.639 -11.464 1.00 86.31 82 SER A C 1
ATOM 651 O O . SER A 1 82 ? -0.086 -12.849 -11.078 1.00 86.31 82 SER A O 1
ATOM 653 N N . ARG A 1 83 ? 1.948 -11.937 -10.742 1.00 84.62 83 ARG A N 1
ATOM 654 C CA . ARG A 1 83 ? 1.645 -11.359 -9.425 1.00 84.62 83 ARG A CA 1
ATOM 655 C C . ARG A 1 83 ? 0.469 -10.394 -9.475 1.00 84.62 83 ARG A C 1
ATOM 657 O O . ARG A 1 83 ? -0.416 -10.512 -8.634 1.00 84.62 83 ARG A O 1
ATOM 664 N N . LEU A 1 84 ? 0.422 -9.503 -10.465 1.00 81.19 84 LEU A N 1
ATOM 665 C CA . LEU A 1 84 ? -0.710 -8.593 -10.677 1.00 81.19 84 LEU A CA 1
ATOM 666 C C . LEU A 1 84 ? -2.028 -9.343 -10.918 1.00 81.19 84 LEU A C 1
ATOM 668 O O . LEU A 1 84 ? -3.048 -8.961 -10.358 1.00 81.19 84 LEU A O 1
ATOM 672 N N . LYS A 1 85 ? -2.011 -10.434 -11.696 1.00 71.44 85 LYS A N 1
ATOM 673 C CA . LYS A 1 85 ? -3.198 -11.277 -11.936 1.00 71.44 85 LYS A CA 1
ATOM 674 C C . LYS A 1 85 ? -3.639 -12.063 -10.697 1.00 71.44 85 LYS A C 1
ATOM 676 O O . LYS A 1 85 ? -4.833 -12.239 -10.485 1.00 71.44 85 LYS A O 1
ATOM 681 N N . THR A 1 86 ? -2.693 -12.560 -9.898 1.00 63.47 86 THR A N 1
ATOM 682 C CA . THR A 1 86 ? -2.973 -13.330 -8.669 1.00 63.47 86 THR A CA 1
ATOM 683 C C . THR A 1 86 ? -3.225 -12.466 -7.443 1.00 63.47 86 THR A C 1
ATOM 685 O O . THR A 1 86 ? -3.660 -12.990 -6.418 1.00 63.47 86 THR A O 1
ATOM 688 N N . ALA A 1 87 ? -2.942 -11.163 -7.511 1.00 65.38 87 ALA A N 1
ATOM 689 C CA . ALA A 1 87 ? -3.355 -10.222 -6.488 1.00 65.38 87 ALA A CA 1
ATOM 690 C C . ALA A 1 87 ? -4.885 -10.215 -6.479 1.00 65.38 87 ALA A C 1
ATOM 692 O O . ALA A 1 87 ? -5.529 -9.556 -7.291 1.00 65.38 87 ALA A O 1
ATOM 693 N N . ILE A 1 88 ? -5.452 -11.031 -5.589 1.00 58.09 88 ILE A N 1
ATOM 694 C CA . ILE A 1 88 ? -6.886 -11.136 -5.357 1.00 58.09 88 ILE A CA 1
ATOM 695 C C . ILE A 1 88 ? -7.415 -9.705 -5.219 1.00 58.09 88 ILE A C 1
ATOM 697 O O . ILE A 1 88 ? -6.910 -8.974 -4.356 1.00 58.09 88 ILE A O 1
ATOM 701 N N . PRO A 1 89 ? -8.384 -9.277 -6.050 1.00 60.50 89 PRO A N 1
ATOM 702 C CA . PRO A 1 89 ? -8.964 -7.953 -5.925 1.00 60.50 89 PRO A CA 1
ATOM 703 C C . PRO A 1 89 ? -9.396 -7.744 -4.476 1.00 60.50 89 PRO A C 1
ATOM 705 O O . PRO A 1 89 ? -10.134 -8.557 -3.916 1.00 60.50 89 PRO A O 1
ATOM 708 N N . SER A 1 90 ? -8.899 -6.682 -3.844 1.00 56.09 90 SER A N 1
ATOM 709 C CA . SER A 1 90 ? -9.331 -6.294 -2.502 1.00 56.09 90 SER A CA 1
ATOM 710 C C . SER A 1 90 ? -10.862 -6.212 -2.487 1.00 56.09 90 SER A C 1
ATOM 712 O O . SER A 1 90 ? -11.420 -5.291 -3.076 1.00 56.09 90 SER A O 1
ATOM 714 N N . GLY A 1 91 ? -11.533 -7.173 -1.841 1.00 57.97 91 GLY A N 1
ATOM 715 C CA . GLY A 1 91 ? -13.000 -7.246 -1.786 1.00 57.97 91 GLY A CA 1
ATOM 716 C C . GLY A 1 91 ? -13.654 -8.537 -2.295 1.00 57.97 91 GLY A C 1
ATOM 717 O O . GLY A 1 91 ? -14.874 -8.622 -2.230 1.00 57.97 91 GLY A O 1
ATOM 718 N N . THR A 1 92 ? -12.914 -9.559 -2.752 1.00 64.19 92 THR A N 1
ATOM 719 C CA . THR A 1 92 ? -13.530 -10.856 -3.139 1.00 64.19 92 THR A CA 1
ATOM 720 C C . THR A 1 92 ? -14.259 -11.562 -1.997 1.00 64.19 92 THR A C 1
ATOM 722 O O . THR A 1 92 ? -15.168 -12.350 -2.236 1.00 64.19 92 THR A O 1
ATOM 725 N N . TYR A 1 93 ? -13.862 -11.290 -0.756 1.00 65.19 93 TYR A N 1
ATOM 726 C CA . TYR A 1 93 ? -14.567 -11.748 0.430 1.00 65.19 93 TYR A CA 1
ATOM 727 C C . TYR A 1 93 ? -15.312 -10.572 1.043 1.00 65.19 93 TYR A C 1
ATOM 729 O O . TYR A 1 93 ? -14.703 -9.537 1.328 1.00 65.19 93 TYR A O 1
ATOM 737 N N . ASP A 1 94 ? -16.603 -10.752 1.327 1.00 80.06 94 ASP A N 1
ATOM 738 C CA . ASP A 1 94 ? -17.316 -9.843 2.217 1.00 80.06 94 ASP A CA 1
ATOM 739 C C . ASP A 1 94 ? -16.795 -10.051 3.646 1.00 80.06 94 ASP A C 1
ATOM 741 O O . ASP A 1 94 ? -17.330 -10.809 4.460 1.00 80.06 94 ASP A O 1
ATOM 745 N N . VAL A 1 95 ? -15.685 -9.376 3.948 1.00 83.94 95 VAL A N 1
ATOM 746 C CA . VAL A 1 95 ? -15.025 -9.449 5.252 1.00 83.94 95 VAL A CA 1
ATOM 747 C C . VAL A 1 95 ? -15.959 -8.950 6.358 1.00 83.94 95 VAL A C 1
ATOM 749 O O . VAL A 1 95 ? -15.805 -9.340 7.513 1.00 83.94 95 VAL A O 1
ATOM 752 N N . LYS A 1 96 ? -16.940 -8.093 6.041 1.00 84.25 96 LYS A N 1
ATOM 753 C CA . LYS A 1 96 ? -17.933 -7.637 7.017 1.00 84.25 96 LYS A CA 1
ATOM 754 C C . LYS A 1 96 ? -18.877 -8.782 7.378 1.00 84.25 96 LYS A C 1
ATOM 756 O O . LYS A 1 96 ? -19.068 -9.027 8.567 1.00 84.25 96 LYS A O 1
ATOM 761 N N . ALA A 1 97 ? -19.394 -9.510 6.389 1.00 86.75 97 ALA A N 1
ATOM 762 C CA . ALA A 1 97 ? -20.226 -10.688 6.627 1.00 86.75 97 ALA A CA 1
ATOM 763 C C . ALA A 1 97 ? -19.464 -11.792 7.379 1.00 86.75 97 ALA A C 1
ATOM 765 O O . ALA A 1 97 ? -19.972 -12.332 8.360 1.00 86.75 97 ALA A O 1
ATOM 766 N N . LEU A 1 98 ? -18.216 -12.073 6.988 1.00 87.94 98 LEU A N 1
ATOM 767 C CA . LEU A 1 98 ? -17.362 -13.055 7.671 1.00 87.94 98 LEU A CA 1
ATOM 768 C C . LEU A 1 98 ? -17.089 -12.678 9.135 1.00 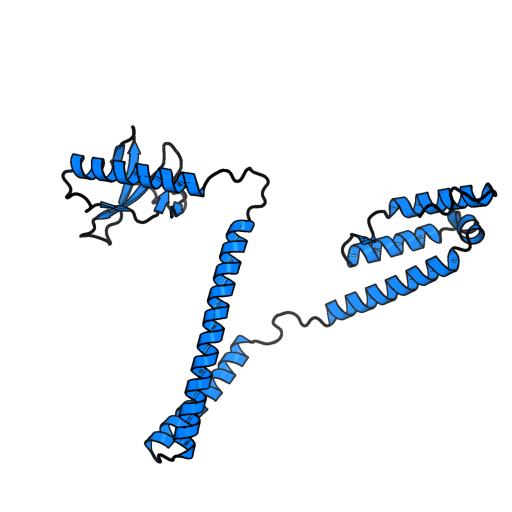87.94 98 LEU A C 1
ATOM 770 O O . LEU A 1 98 ? -17.177 -13.536 10.017 1.00 87.94 98 LEU A O 1
ATOM 774 N N . ARG A 1 99 ? -16.807 -11.398 9.418 1.00 90.75 99 ARG A N 1
ATOM 775 C CA . ARG A 1 99 ? -16.661 -10.906 10.798 1.00 90.75 99 ARG A CA 1
ATOM 776 C C . ARG A 1 99 ? -17.95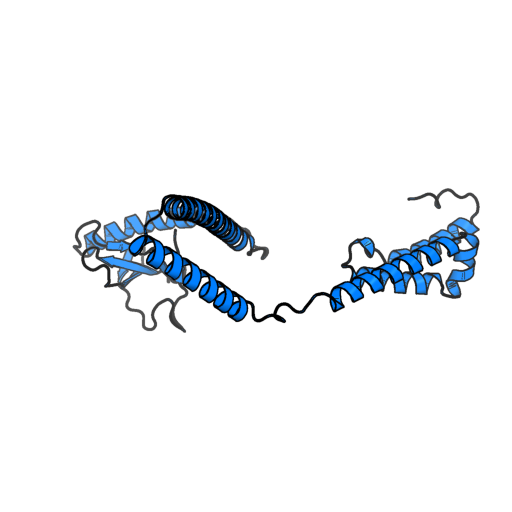5 -11.065 11.582 1.00 90.75 99 ARG A C 1
ATOM 778 O O . ARG A 1 99 ? -17.923 -11.647 12.656 1.00 90.75 99 ARG A O 1
ATOM 785 N N . ALA A 1 100 ? -19.086 -10.645 11.019 1.00 92.75 100 ALA A N 1
ATOM 786 C CA . ALA A 1 100 ? -20.379 -10.758 11.688 1.00 92.75 100 ALA A CA 1
ATOM 787 C C . ALA A 1 100 ? -20.738 -12.217 12.026 1.00 92.75 100 ALA A C 1
ATOM 789 O O . ALA A 1 100 ? -21.227 -12.496 13.120 1.00 92.75 100 ALA A O 1
ATOM 790 N N . ALA A 1 101 ? -20.462 -13.160 11.120 1.00 92.94 101 ALA A N 1
ATOM 791 C CA . ALA A 1 101 ? -20.664 -14.585 11.371 1.00 92.94 101 ALA A CA 1
ATOM 792 C C . ALA A 1 101 ? -19.751 -15.113 12.494 1.00 92.94 101 ALA A C 1
ATOM 794 O O . ALA A 1 101 ? -20.207 -15.862 13.359 1.00 92.94 101 ALA A O 1
ATOM 795 N N . THR A 1 102 ? -18.488 -14.678 12.512 1.00 94.56 102 THR A N 1
ATOM 796 C CA . THR A 1 102 ? -17.510 -15.049 13.549 1.00 94.56 102 THR A CA 1
ATOM 797 C C . THR A 1 102 ? -17.907 -14.491 14.916 1.00 94.56 102 THR A C 1
ATOM 799 O O . THR A 1 102 ? -17.962 -15.237 15.892 1.00 94.56 102 THR A O 1
ATOM 802 N N . ASP A 1 103 ? -18.260 -13.206 14.982 1.00 93.56 103 ASP A N 1
ATOM 803 C CA . ASP A 1 103 ? -18.697 -12.536 16.209 1.00 93.56 103 ASP A CA 1
ATOM 804 C C . ASP A 1 103 ? -19.973 -13.182 16.766 1.00 93.56 103 ASP A C 1
ATOM 806 O O . ASP A 1 103 ? -20.089 -13.406 17.971 1.00 93.56 103 ASP A O 1
ATOM 810 N N . LYS A 1 104 ? -20.919 -13.562 15.894 1.00 94.62 104 LYS A N 1
ATOM 811 C CA . LYS A 1 104 ? -22.132 -14.291 16.293 1.00 94.62 104 LYS A CA 1
ATOM 812 C C . LYS A 1 104 ? -21.803 -15.641 16.933 1.00 94.62 104 LYS A C 1
ATOM 814 O O . LYS A 1 104 ? -22.392 -15.978 17.960 1.00 94.62 104 LYS A O 1
ATOM 819 N N . ALA A 1 105 ? -20.886 -16.408 16.342 1.00 95.19 105 ALA A N 1
ATOM 820 C CA . ALA A 1 105 ? -20.470 -17.699 16.884 1.00 95.19 105 ALA A CA 1
ATOM 821 C C . ALA A 1 105 ? -19.751 -17.541 18.234 1.00 95.19 105 ALA A C 1
ATOM 823 O O . ALA A 1 105 ? -20.089 -18.239 19.188 1.00 95.19 105 ALA A O 1
ATOM 824 N N . LEU A 1 106 ? -18.828 -16.579 18.345 1.00 92.56 106 LEU A N 1
ATOM 825 C CA . LEU A 1 106 ? -18.119 -16.277 19.592 1.00 92.56 106 LEU A CA 1
ATOM 826 C C . LEU A 1 106 ? -19.076 -15.842 20.709 1.00 92.56 106 LEU A C 1
ATOM 828 O O . LEU A 1 106 ? -19.011 -16.383 21.810 1.00 92.56 106 LEU A O 1
ATOM 832 N N . ASN A 1 107 ? -20.017 -14.937 20.424 1.00 93.38 107 ASN A N 1
ATOM 833 C CA . ASN A 1 107 ? -21.011 -14.494 21.407 1.00 93.38 107 ASN A CA 1
ATOM 834 C C . ASN A 1 107 ? -21.905 -15.643 21.893 1.00 93.38 107 ASN A C 1
ATOM 836 O O . ASN A 1 107 ? -22.284 -15.678 23.062 1.00 93.38 107 ASN A O 1
ATOM 840 N N . ALA A 1 108 ? -22.232 -16.602 21.022 1.00 94.62 108 ALA A N 1
ATOM 841 C CA . ALA A 1 108 ? -22.995 -17.781 21.418 1.00 94.62 108 ALA A CA 1
ATOM 842 C C . ALA A 1 108 ? -22.208 -18.690 22.377 1.00 94.62 108 ALA A C 1
ATOM 844 O O . ALA A 1 108 ? -22.805 -19.256 23.292 1.00 94.62 108 ALA A O 1
ATOM 845 N N . VAL A 1 109 ? -20.890 -18.819 22.188 1.00 92.44 109 VAL A N 1
ATOM 846 C CA . VAL A 1 109 ? -20.014 -19.567 23.105 1.00 92.44 109 VAL A CA 1
ATOM 847 C C . VAL A 1 109 ? -19.925 -18.863 24.454 1.00 92.44 109 VAL A C 1
ATOM 849 O O . VAL A 1 109 ? -20.173 -19.506 25.468 1.00 92.44 109 VAL A O 1
ATOM 852 N N . VAL A 1 110 ? -19.662 -17.552 24.469 1.00 90.50 110 VAL A N 1
ATOM 853 C CA . VAL A 1 110 ? -19.591 -16.760 25.711 1.00 90.50 110 VAL A CA 1
ATOM 854 C C . VAL A 1 110 ? -20.896 -16.874 26.496 1.00 90.50 110 VAL A C 1
ATOM 856 O O . VAL A 1 110 ? -20.875 -17.259 27.656 1.00 90.50 110 VAL A O 1
ATOM 859 N N . ARG A 1 111 ? -22.049 -16.695 25.838 1.00 92.62 111 ARG A N 1
ATOM 860 C CA . ARG A 1 111 ? -23.354 -16.830 26.499 1.00 92.62 111 ARG A CA 1
ATOM 861 C C . ARG A 1 111 ? -23.573 -18.215 27.116 1.00 92.62 111 ARG A C 1
ATOM 863 O O . ARG A 1 111 ? -24.182 -18.316 28.176 1.00 92.62 111 ARG A O 1
ATOM 870 N N . ARG A 1 112 ? -23.128 -19.285 26.445 1.00 91.56 112 ARG A N 1
ATOM 871 C CA . ARG A 1 112 ? -23.217 -20.655 26.981 1.00 91.56 112 ARG A CA 1
ATOM 872 C C . ARG A 1 112 ? -22.285 -20.855 28.170 1.00 91.56 112 ARG A C 1
ATOM 874 O O . ARG A 1 112 ? -22.686 -21.539 29.099 1.00 91.56 112 ARG A O 1
ATOM 881 N N . MET A 1 113 ? -21.083 -20.278 28.133 1.00 89.75 113 MET A N 1
ATOM 882 C CA . MET A 1 113 ? -20.155 -20.308 29.265 1.00 89.75 113 MET A CA 1
ATOM 883 C C . MET A 1 113 ? -20.749 -19.589 30.474 1.00 89.75 113 MET A C 1
ATOM 885 O O . MET A 1 113 ? -20.787 -20.191 31.536 1.00 89.75 113 MET A O 1
ATOM 889 N N . ASP A 1 114 ? -21.288 -18.381 30.291 1.00 89.06 114 ASP A N 1
ATOM 890 C CA . ASP A 1 114 ? -21.933 -17.620 31.370 1.00 89.06 114 ASP A CA 1
ATOM 891 C C . ASP A 1 114 ? -23.129 -18.393 31.949 1.00 89.06 114 ASP A C 1
ATOM 893 O O . ASP A 1 114 ? -23.237 -18.579 33.153 1.00 89.06 114 ASP A O 1
ATOM 897 N N . SER A 1 115 ? -23.987 -18.947 31.081 1.00 90.56 115 SER A N 1
ATOM 898 C CA . SER A 1 115 ? -25.143 -19.741 31.530 1.00 90.56 115 SER A CA 1
ATOM 899 C C . SER A 1 115 ? -24.726 -21.004 32.292 1.00 90.56 115 SER A C 1
ATOM 901 O O . SER A 1 115 ? -25.443 -21.447 33.182 1.00 90.56 115 SER A O 1
ATOM 903 N N . LEU A 1 116 ? -23.602 -21.622 31.915 1.00 91.62 116 LEU A N 1
ATOM 904 C CA . LEU A 1 116 ? -23.079 -22.804 32.596 1.00 91.62 116 LEU A CA 1
ATOM 905 C C . LEU A 1 116 ? -22.439 -22.435 33.939 1.00 91.62 116 LEU A C 1
ATOM 907 O O . LEU A 1 116 ? -22.601 -23.186 34.890 1.00 91.62 116 LEU A O 1
ATOM 911 N N . ASP A 1 117 ? -21.766 -21.287 34.024 1.00 90.56 117 ASP A N 1
ATOM 912 C CA . ASP A 1 117 ? -21.190 -20.767 35.270 1.00 90.56 117 ASP A CA 1
ATOM 913 C C . ASP A 1 117 ? -22.286 -20.442 36.294 1.00 90.56 117 ASP A C 1
ATOM 915 O O . ASP A 1 117 ? -22.152 -20.780 37.468 1.00 90.56 117 ASP A O 1
ATOM 919 N N . ASP A 1 118 ? -23.412 -19.892 35.826 1.00 91.31 118 ASP A N 1
ATOM 920 C CA . ASP A 1 118 ? -24.587 -19.601 36.653 1.00 91.31 118 ASP A CA 1
ATOM 921 C C . ASP A 1 118 ? -25.306 -20.872 37.152 1.00 91.31 118 ASP A C 1
ATOM 923 O O . ASP A 1 118 ? -25.775 -20.916 38.291 1.00 91.31 118 ASP A O 1
ATOM 927 N N . LEU A 1 119 ? -25.449 -21.897 36.299 1.00 92.31 119 LEU A N 1
ATOM 928 C CA . LEU A 1 119 ? -26.244 -23.099 36.601 1.00 92.31 119 LEU A CA 1
ATOM 929 C C . LEU A 1 119 ? -25.448 -24.204 37.307 1.00 92.31 119 LEU A C 1
ATOM 931 O O . LEU A 1 119 ? -25.991 -24.894 38.169 1.00 92.31 119 LEU A O 1
ATOM 935 N N . GLU A 1 120 ? -24.189 -24.402 36.921 1.00 90.06 120 GLU A N 1
ATOM 936 C CA . GLU A 1 120 ? -23.319 -25.469 37.420 1.00 90.06 120 GLU A CA 1
ATOM 937 C C . GLU A 1 120 ? -21.872 -24.953 37.544 1.00 90.06 120 GLU A C 1
ATOM 939 O O . GLU A 1 120 ? -20.995 -25.289 36.735 1.00 90.06 120 GLU A O 1
ATOM 944 N N . PRO A 1 121 ? -21.599 -24.112 38.559 1.00 87.25 121 PRO A N 1
ATOM 945 C CA . PRO A 1 121 ? -20.277 -23.536 38.741 1.00 87.25 121 PRO A CA 1
ATOM 946 C C . PRO A 1 121 ? -19.243 -24.641 38.972 1.00 87.25 121 PRO A C 1
ATOM 948 O O . PRO A 1 121 ? -19.391 -25.502 39.843 1.00 87.25 121 PRO A O 1
ATOM 951 N N . SER A 1 122 ? -18.151 -24.599 38.207 1.00 91.00 122 SER A N 1
ATOM 952 C CA . SER A 1 122 ? -17.054 -25.563 38.319 1.00 91.00 122 SER A CA 1
ATOM 953 C C . SER A 1 122 ? -15.694 -24.869 38.301 1.00 91.00 122 SER A C 1
ATOM 955 O O . SER A 1 122 ? -15.472 -23.896 37.578 1.00 91.00 122 SER A O 1
ATOM 957 N N . ALA A 1 123 ? -14.740 -25.389 39.080 1.00 88.75 123 ALA A N 1
ATOM 958 C CA . ALA A 1 123 ? -13.389 -24.826 39.148 1.00 88.75 123 ALA A CA 1
ATOM 959 C C . ALA A 1 123 ? -12.678 -24.739 37.773 1.00 88.75 123 ALA A C 1
ATOM 961 O O . ALA A 1 123 ? -12.024 -23.724 37.515 1.00 88.75 123 ALA A O 1
ATOM 962 N N . PRO A 1 124 ? -12.811 -25.725 36.856 1.00 90.19 124 PRO A N 1
ATOM 963 C CA . PRO A 1 124 ? -12.253 -25.614 35.507 1.00 90.19 124 PRO A CA 1
ATOM 964 C C . PRO A 1 124 ? -12.884 -24.492 34.669 1.00 90.19 124 PRO A C 1
ATOM 966 O O . PRO A 1 124 ? -12.167 -23.809 33.936 1.00 90.19 124 PRO A O 1
ATOM 969 N N . LEU A 1 125 ? -14.200 -24.272 34.785 1.00 87.69 125 LEU A N 1
ATOM 970 C CA . LEU A 1 125 ? -14.901 -23.210 34.060 1.00 87.69 125 LEU A CA 1
ATOM 971 C C . LEU A 1 125 ? -14.490 -21.823 34.568 1.00 87.69 125 LEU A C 1
ATOM 973 O O . LEU A 1 125 ? -14.129 -20.963 33.764 1.00 87.69 125 LEU A O 1
ATOM 977 N N . ALA A 1 126 ? -14.416 -21.639 35.888 1.00 86.69 126 ALA A N 1
ATOM 978 C CA . ALA A 1 126 ? -13.928 -20.401 36.493 1.00 86.69 126 ALA A CA 1
ATOM 979 C C . ALA A 1 126 ? -12.484 -20.077 36.058 1.00 86.69 126 ALA A C 1
ATOM 981 O O . ALA A 1 126 ? -12.163 -18.938 35.706 1.00 86.69 126 ALA A O 1
ATOM 982 N N . ALA A 1 127 ? -11.607 -21.087 36.005 1.00 88.50 127 ALA A N 1
ATOM 983 C CA . ALA A 1 127 ? -10.243 -20.922 35.506 1.00 88.50 127 ALA A CA 1
ATOM 984 C C . ALA A 1 127 ? -10.212 -20.498 34.026 1.00 88.50 127 ALA A C 1
ATOM 986 O O . ALA A 1 127 ? -9.431 -19.617 33.653 1.00 88.50 127 ALA A O 1
ATOM 987 N N . LEU A 1 128 ? -11.078 -21.079 33.190 1.00 88.44 128 LEU A N 1
ATOM 988 C CA . LEU A 1 128 ? -11.211 -20.711 31.780 1.00 88.44 128 LEU A CA 1
ATOM 989 C C . LEU A 1 128 ? -11.709 -19.265 31.610 1.00 88.44 128 LEU A C 1
ATOM 991 O O . LEU A 1 128 ? -11.151 -18.524 30.798 1.00 88.44 128 LEU A O 1
ATOM 995 N N . ILE A 1 129 ? -12.695 -18.833 32.402 1.00 89.12 129 ILE A N 1
ATOM 996 C CA . ILE A 1 129 ? -13.209 -17.453 32.407 1.00 89.12 129 ILE A CA 1
ATOM 997 C C . ILE A 1 129 ? -12.092 -16.461 32.764 1.00 89.12 129 ILE A C 1
ATOM 999 O O . ILE A 1 129 ? -11.889 -15.469 32.058 1.00 89.12 129 ILE A O 1
ATOM 1003 N N . ILE A 1 130 ? -11.304 -16.747 33.807 1.00 90.69 130 ILE A N 1
ATOM 1004 C CA . ILE A 1 130 ? -10.159 -15.912 34.206 1.00 90.69 130 ILE A CA 1
ATOM 1005 C C . ILE A 1 130 ? -9.139 -15.805 33.066 1.00 90.69 130 ILE A C 1
ATOM 1007 O O . ILE A 1 130 ? -8.710 -14.702 32.714 1.00 90.69 130 ILE A O 1
ATOM 1011 N N . GLN A 1 131 ? -8.763 -16.933 32.456 1.00 89.88 131 GLN A N 1
ATOM 1012 C CA . GLN A 1 131 ? -7.814 -16.951 31.340 1.00 89.88 131 GLN A CA 1
ATOM 1013 C C . GLN A 1 131 ? -8.322 -16.136 30.145 1.00 89.88 131 GLN A C 1
ATOM 1015 O O . GLN A 1 131 ? -7.568 -15.343 29.569 1.00 89.88 131 GLN A O 1
ATOM 1020 N N . TYR A 1 132 ? -9.601 -16.288 29.797 1.00 89.62 132 TYR A N 1
ATOM 1021 C CA . TYR A 1 132 ? -10.215 -15.555 28.697 1.00 89.62 132 TYR A CA 1
ATOM 1022 C C . TYR A 1 132 ? -10.245 -14.046 28.967 1.00 89.62 132 TYR A C 1
ATOM 1024 O O . TYR A 1 132 ? -9.854 -13.255 28.106 1.00 89.62 132 TYR A O 1
ATOM 1032 N N . ASN A 1 133 ? -10.589 -13.630 30.186 1.00 89.88 133 ASN A N 1
ATOM 1033 C CA . ASN A 1 133 ? -10.581 -12.222 30.582 1.00 89.88 133 ASN A CA 1
ATOM 1034 C C . ASN A 1 133 ? -9.180 -11.597 30.489 1.00 89.88 133 ASN A C 1
ATOM 1036 O O . ASN A 1 133 ? -9.025 -10.487 29.967 1.00 89.88 133 ASN A O 1
ATOM 1040 N N . VAL A 1 134 ? -8.139 -12.325 30.907 1.00 92.50 134 VAL A N 1
ATOM 1041 C CA . VAL A 1 134 ? -6.742 -11.891 30.742 1.00 92.50 134 VAL A CA 1
ATOM 1042 C C . VAL A 1 134 ? -6.382 -11.738 29.262 1.00 92.50 134 VAL A C 1
ATOM 1044 O O . VAL A 1 134 ? -5.755 -10.746 28.876 1.00 92.50 134 VAL A O 1
ATOM 1047 N N . LEU A 1 135 ? -6.782 -12.690 28.415 1.00 91.62 135 LEU A N 1
ATOM 1048 C CA . LEU A 1 135 ? -6.533 -12.632 26.974 1.00 91.62 135 LEU A CA 1
ATOM 1049 C C . LEU A 1 135 ? -7.228 -11.425 26.325 1.00 91.62 135 LEU A C 1
ATOM 1051 O O . LEU A 1 135 ? -6.587 -10.668 25.590 1.00 91.62 135 LEU A O 1
ATOM 1055 N N . VAL A 1 136 ? -8.507 -11.197 26.635 1.00 89.50 136 VAL A N 1
ATOM 1056 C CA . VAL A 1 136 ? -9.275 -10.041 26.146 1.00 89.50 136 VAL A CA 1
ATOM 1057 C C . VAL A 1 136 ? -8.629 -8.731 26.597 1.00 89.50 136 VAL A C 1
ATOM 1059 O O . VAL A 1 136 ? -8.469 -7.816 25.784 1.00 89.50 136 VAL A O 1
ATOM 1062 N N . GLY A 1 137 ? -8.187 -8.639 27.854 1.00 91.31 137 GLY A N 1
ATOM 1063 C CA . GLY A 1 137 ? -7.464 -7.474 28.370 1.00 91.31 137 GLY A CA 1
ATOM 1064 C C . GLY A 1 137 ? -6.174 -7.186 27.592 1.00 91.31 137 GLY A C 1
ATOM 1065 O O . GLY A 1 137 ? -5.944 -6.052 27.150 1.00 91.31 137 GLY A O 1
ATOM 1066 N N . LYS A 1 138 ? -5.359 -8.218 27.332 1.00 90.25 138 LYS A N 1
ATOM 1067 C CA . LYS A 1 138 ? -4.142 -8.103 26.506 1.00 90.25 138 LYS A CA 1
ATOM 1068 C C . LYS A 1 138 ? -4.465 -7.633 25.089 1.00 90.25 138 LYS A C 1
ATOM 1070 O O . LYS A 1 138 ? -3.800 -6.734 24.569 1.00 90.25 138 LYS A O 1
ATOM 1075 N N . GLN A 1 139 ? -5.505 -8.191 24.472 1.00 90.38 139 GLN A N 1
ATOM 1076 C CA . GLN A 1 139 ? -5.895 -7.829 23.113 1.00 90.38 139 GLN A CA 1
ATOM 1077 C C . GLN A 1 139 ? -6.395 -6.382 23.027 1.00 90.38 139 GLN A C 1
ATOM 1079 O O . GLN A 1 139 ? -5.970 -5.643 22.136 1.00 90.38 139 GLN A O 1
ATOM 1084 N N . ARG A 1 140 ? -7.223 -5.939 23.982 1.00 90.62 140 ARG A N 1
ATOM 1085 C CA . ARG A 1 140 ? -7.666 -4.539 24.097 1.00 90.62 140 ARG A CA 1
ATOM 1086 C C . ARG A 1 140 ? -6.483 -3.586 24.242 1.00 90.62 140 ARG A C 1
ATOM 1088 O O . ARG A 1 140 ? -6.439 -2.566 23.560 1.00 90.62 140 ARG A O 1
ATOM 1095 N N . THR A 1 141 ? -5.489 -3.952 25.049 1.00 91.50 141 THR A N 1
ATOM 1096 C CA . THR A 1 141 ? -4.270 -3.150 25.241 1.00 91.50 141 THR A CA 1
ATOM 1097 C C . THR A 1 141 ? -3.472 -3.020 23.942 1.00 91.50 141 THR A C 1
ATOM 1099 O O . THR A 1 141 ? -3.067 -1.922 23.554 1.00 91.50 141 THR A O 1
ATOM 1102 N N . THR A 1 142 ? -3.292 -4.124 23.213 1.00 91.31 142 THR A N 1
ATOM 1103 C CA . THR A 1 142 ? -2.622 -4.122 21.906 1.00 91.31 142 THR A CA 1
ATOM 1104 C C . THR A 1 142 ? -3.379 -3.283 20.875 1.00 91.31 142 THR A C 1
ATOM 1106 O O . THR A 1 142 ? -2.763 -2.504 20.145 1.00 91.31 142 THR A O 1
ATOM 1109 N N . LEU A 1 143 ? -4.709 -3.401 20.814 1.00 89.50 143 LEU A N 1
ATOM 1110 C CA . LEU A 1 143 ? -5.542 -2.604 19.912 1.00 89.50 143 LEU A CA 1
ATOM 1111 C C . LEU A 1 143 ? -5.488 -1.114 20.258 1.00 89.50 143 LEU A C 1
ATOM 1113 O O . LEU A 1 143 ? -5.322 -0.301 19.353 1.00 89.50 143 LEU A O 1
ATOM 1117 N N . ALA A 1 144 ? -5.536 -0.753 21.542 1.00 89.25 144 ALA A N 1
ATOM 1118 C CA . ALA A 1 144 ? -5.386 0.628 21.993 1.00 89.25 144 ALA A CA 1
ATOM 1119 C C . ALA A 1 144 ? -4.018 1.205 21.597 1.00 89.25 144 ALA A C 1
ATOM 1121 O O . ALA A 1 144 ? -3.943 2.306 21.050 1.00 89.25 144 ALA A O 1
ATOM 1122 N N . ARG A 1 145 ? -2.935 0.432 21.766 1.00 89.75 145 ARG A N 1
ATOM 1123 C CA . ARG A 1 145 ? -1.589 0.828 21.320 1.00 89.75 145 ARG A CA 1
ATOM 1124 C C . ARG A 1 145 ? -1.535 1.049 19.807 1.00 89.75 145 ARG A C 1
ATOM 1126 O O . ARG A 1 145 ? -0.953 2.031 19.356 1.00 89.75 145 ARG A O 1
ATOM 1133 N N . ARG A 1 146 ? -2.158 0.168 19.019 1.00 90.56 146 ARG A N 1
ATOM 1134 C CA . ARG A 1 146 ? -2.247 0.322 17.556 1.00 90.56 146 ARG A CA 1
ATOM 1135 C C . ARG A 1 146 ? -3.082 1.536 17.158 1.00 90.56 146 ARG A C 1
ATOM 1137 O O . ARG A 1 146 ? -2.673 2.270 16.268 1.00 90.56 146 ARG A O 1
ATOM 1144 N N . ALA A 1 147 ? -4.210 1.779 17.821 1.00 89.56 147 ALA A N 1
ATOM 1145 C CA . ALA A 1 147 ? -5.041 2.955 17.582 1.00 89.56 147 ALA A CA 1
ATOM 1146 C C . ALA A 1 147 ? -4.268 4.251 17.873 1.00 89.56 147 ALA A C 1
ATOM 1148 O O . ALA A 1 147 ? -4.269 5.159 17.044 1.00 89.56 147 ALA A O 1
ATOM 1149 N N . ALA A 1 148 ? -3.533 4.303 18.988 1.00 85.31 148 ALA A N 1
ATOM 1150 C CA . ALA A 1 148 ? -2.670 5.430 19.331 1.00 85.31 148 ALA A CA 1
ATOM 1151 C C . ALA A 1 148 ? -1.536 5.627 18.308 1.00 85.31 148 ALA A C 1
ATOM 1153 O O . ALA A 1 148 ? -1.314 6.744 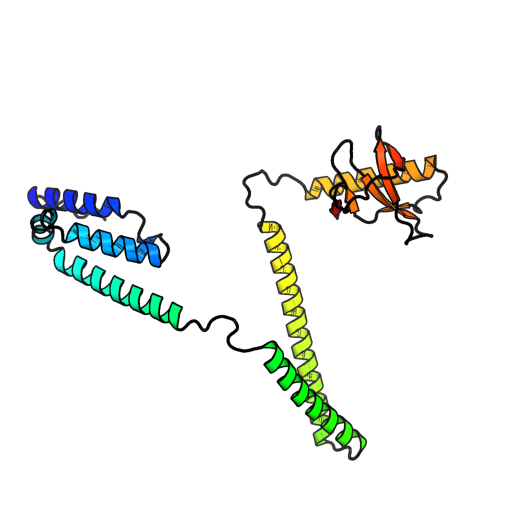17.845 1.00 85.31 148 ALA A O 1
ATOM 1154 N N . ALA A 1 149 ? -0.863 4.549 17.890 1.00 87.81 149 ALA A N 1
ATOM 1155 C CA . ALA A 1 149 ? 0.192 4.608 16.878 1.00 87.81 149 ALA A CA 1
ATOM 1156 C C . ALA A 1 149 ? -0.335 5.067 15.509 1.00 87.81 149 ALA A C 1
ATOM 1158 O O . ALA A 1 149 ? 0.285 5.905 14.858 1.00 87.81 149 ALA A O 1
ATOM 1159 N N . ASN A 1 150 ? -1.500 4.568 15.089 1.00 83.94 150 ASN A N 1
ATOM 1160 C CA . ASN A 1 150 ? -2.149 4.969 13.843 1.00 83.94 150 ASN A CA 1
ATOM 1161 C C . ASN A 1 150 ? -2.611 6.426 13.889 1.00 83.94 150 ASN A C 1
ATOM 1163 O O . ASN A 1 150 ? -2.438 7.139 12.903 1.00 83.94 150 ASN A O 1
ATOM 1167 N N . LYS A 1 151 ? -3.145 6.889 15.027 1.00 83.69 151 LYS A N 1
ATOM 1168 C CA . LYS A 1 151 ? -3.486 8.299 15.247 1.00 83.69 151 LYS A CA 1
ATOM 1169 C C . LYS A 1 151 ? -2.241 9.180 15.131 1.00 83.69 151 LYS A C 1
ATOM 1171 O O . LYS A 1 151 ? -2.235 10.095 14.318 1.00 83.69 151 LYS A O 1
ATOM 1176 N N . ALA A 1 152 ? -1.158 8.836 15.826 1.00 81.94 152 ALA A N 1
ATOM 1177 C CA . ALA A 1 152 ? 0.106 9.568 15.750 1.00 81.94 152 ALA A CA 1
ATOM 1178 C C . ALA A 1 152 ? 0.723 9.545 14.337 1.00 81.94 152 ALA A C 1
ATOM 1180 O O . ALA A 1 152 ? 1.293 10.533 13.876 1.00 81.94 152 ALA A O 1
ATOM 1181 N N . ALA A 1 153 ? 0.613 8.429 13.611 1.00 81.19 153 ALA A N 1
ATOM 1182 C CA . ALA A 1 153 ? 1.065 8.329 12.225 1.00 81.19 153 ALA A CA 1
ATOM 1183 C C . ALA A 1 153 ? 0.201 9.172 11.276 1.00 81.19 153 ALA A C 1
ATOM 1185 O O . ALA A 1 153 ? 0.736 9.782 10.350 1.00 81.19 153 ALA A O 1
ATOM 1186 N N . ARG A 1 154 ? -1.114 9.231 11.509 1.00 77.25 154 ARG A N 1
ATOM 1187 C CA . ARG A 1 154 ? -2.048 10.073 10.760 1.00 77.25 154 ARG A CA 1
ATOM 1188 C C . ARG A 1 154 ? -1.793 11.554 11.025 1.00 77.25 154 ARG A C 1
ATOM 1190 O O . ARG A 1 154 ? -1.643 12.285 10.061 1.00 77.25 154 ARG A O 1
ATOM 1197 N N . GLU A 1 155 ? -1.580 11.960 12.274 1.00 75.56 155 GLU A N 1
ATOM 1198 C CA . GLU A 1 155 ? -1.165 13.324 12.642 1.00 75.56 155 GLU A CA 1
ATOM 1199 C C . GLU A 1 155 ? 0.181 13.703 11.996 1.00 75.56 155 GLU A C 1
ATOM 1201 O O . GLU A 1 155 ? 0.336 14.794 11.451 1.00 75.56 155 GLU A O 1
ATOM 1206 N N . LYS A 1 156 ? 1.152 12.777 11.953 1.00 74.88 156 LYS A N 1
ATOM 1207 C CA . LYS A 1 156 ? 2.425 12.987 11.238 1.00 74.88 156 LYS A CA 1
ATOM 1208 C C . LYS A 1 156 ? 2.251 13.079 9.721 1.00 74.88 156 LYS A C 1
ATOM 1210 O O . LYS A 1 156 ? 2.997 13.817 9.085 1.00 74.88 156 LYS A O 1
ATOM 1215 N N . LYS A 1 157 ? 1.314 12.332 9.126 1.00 68.19 157 LYS A N 1
ATOM 1216 C CA . LYS A 1 157 ? 1.011 12.388 7.685 1.00 68.19 157 LYS A CA 1
ATOM 1217 C C . LYS A 1 157 ? 0.211 13.634 7.318 1.00 68.19 157 LYS A C 1
ATOM 1219 O O . LYS A 1 157 ? 0.545 14.259 6.326 1.00 68.19 157 LYS A O 1
ATOM 1224 N N . GLU A 1 158 ? -0.752 14.048 8.130 1.00 59.88 158 GLU A N 1
ATOM 1225 C CA . GLU A 1 158 ? -1.461 15.326 7.989 1.00 59.88 158 GLU A CA 1
ATOM 1226 C C . GLU A 1 158 ? -0.482 16.504 8.183 1.00 59.88 158 GLU A C 1
ATOM 1228 O O . GLU A 1 158 ? -0.525 17.480 7.439 1.00 59.88 158 GLU A O 1
ATOM 1233 N N . GLY A 1 159 ? 0.522 16.359 9.058 1.00 52.44 159 GLY A N 1
ATOM 1234 C CA . GLY A 1 159 ? 1.636 17.304 9.188 1.00 52.44 159 GLY A CA 1
ATOM 1235 C C . GLY A 1 159 ? 2.653 17.298 8.030 1.00 52.44 159 GLY A C 1
ATOM 1236 O O . GLY A 1 159 ? 3.338 18.306 7.829 1.00 52.44 159 GLY A O 1
ATOM 1237 N N . LYS A 1 160 ? 2.754 16.200 7.263 1.00 44.84 160 LYS A N 1
ATOM 1238 C CA . LYS A 1 160 ? 3.689 16.006 6.130 1.00 44.84 160 LYS A CA 1
ATOM 1239 C C . LYS A 1 160 ? 3.021 16.026 4.741 1.00 44.84 160 LYS A C 1
ATOM 1241 O O . LYS A 1 160 ? 3.730 15.997 3.745 1.00 44.84 160 LYS A O 1
ATOM 1246 N N . GLY A 1 161 ? 1.691 16.094 4.663 1.00 37.59 161 GLY A N 1
ATOM 1247 C CA . GLY A 1 161 ? 0.896 16.054 3.427 1.00 37.59 161 GLY A CA 1
ATOM 1248 C C . GLY A 1 161 ? 0.760 17.392 2.698 1.00 37.59 161 GLY A C 1
ATOM 1249 O O . GLY A 1 161 ? 0.179 17.438 1.622 1.00 37.59 161 GLY A O 1
ATOM 1250 N N . SER A 1 162 ? 1.332 18.470 3.237 1.00 37.47 162 SER A N 1
ATOM 1251 C CA . SER A 1 162 ? 1.575 19.700 2.480 1.00 37.47 162 SER A CA 1
ATOM 1252 C C . SER A 1 162 ? 3.046 19.747 2.070 1.00 37.47 162 SER A C 1
ATOM 1254 O O . SER A 1 162 ? 3.872 20.391 2.712 1.00 37.47 162 SER A O 1
ATOM 1256 N N . VAL A 1 163 ? 3.381 19.003 1.014 1.00 37.72 163 VAL A N 1
ATOM 1257 C CA . VAL A 1 163 ? 4.539 19.294 0.153 1.00 37.72 163 VAL A CA 1
ATOM 1258 C C . VAL A 1 163 ? 3.982 19.907 -1.132 1.00 37.72 163 VAL A C 1
ATOM 1260 O O . VAL A 1 163 ? 4.115 19.379 -2.228 1.00 37.72 163 VAL A O 1
ATOM 1263 N N . GLY A 1 164 ? 3.280 21.027 -0.968 1.00 37.03 164 GLY A N 1
ATOM 1264 C CA . GLY A 1 164 ? 3.217 22.076 -1.973 1.00 37.03 164 GLY A CA 1
ATOM 1265 C C . GLY A 1 164 ? 4.304 23.075 -1.604 1.00 37.03 164 GLY A C 1
ATOM 1266 O O . GLY A 1 164 ? 4.334 23.563 -0.479 1.00 37.03 164 GLY A O 1
ATOM 1267 N N . LYS A 1 165 ? 5.241 23.301 -2.519 1.00 38.78 165 LYS A N 1
ATOM 1268 C CA . LYS A 1 165 ? 6.401 24.188 -2.400 1.00 38.78 165 LYS A CA 1
ATOM 1269 C C . LYS A 1 165 ? 5.969 25.597 -1.953 1.00 38.78 165 LYS A C 1
ATOM 1271 O O . LYS A 1 165 ? 5.635 26.442 -2.770 1.00 38.78 165 LYS A O 1
ATOM 1276 N N . GLY A 1 166 ? 5.969 25.831 -0.648 1.00 35.56 166 GLY A N 1
ATOM 1277 C CA . GLY A 1 166 ? 5.720 27.114 -0.006 1.00 35.56 166 GLY A CA 1
ATOM 1278 C C . GLY A 1 166 ? 6.298 27.042 1.399 1.00 35.56 166 GLY A C 1
ATOM 1279 O O . GLY A 1 166 ? 5.998 26.106 2.138 1.00 35.56 166 GLY A O 1
ATOM 1280 N N . LYS A 1 167 ? 7.198 27.972 1.725 1.00 37.19 167 LYS A N 1
ATOM 1281 C CA . LYS A 1 167 ? 7.862 28.102 3.027 1.00 37.19 167 LYS A CA 1
ATOM 1282 C C . LYS A 1 167 ? 6.896 27.805 4.180 1.00 37.19 167 LYS A C 1
ATOM 1284 O O . LYS A 1 167 ? 5.906 28.506 4.368 1.00 37.19 167 LYS A O 1
ATOM 1289 N N . LYS A 1 168 ? 7.197 26.771 4.964 1.00 40.03 168 LYS A N 1
ATOM 1290 C CA . LYS A 1 168 ? 6.536 26.502 6.242 1.00 40.03 168 LYS A CA 1
ATOM 1291 C C . LYS A 1 168 ? 7.277 27.306 7.316 1.00 40.03 168 LYS A C 1
ATOM 1293 O O . LYS A 1 168 ? 8.044 26.742 8.083 1.00 40.03 168 LYS A O 1
ATOM 1298 N N . GLU A 1 169 ? 7.104 28.624 7.290 1.00 38.75 169 GLU A N 1
ATOM 1299 C CA . GLU A 1 169 ? 7.477 29.513 8.396 1.00 38.75 169 GLU A CA 1
ATOM 1300 C C . GLU A 1 169 ? 6.320 29.507 9.433 1.00 38.75 169 GLU A C 1
ATOM 1302 O O . GLU A 1 169 ? 5.142 29.583 9.080 1.00 38.75 169 GLU A O 1
ATOM 1307 N N . ASP A 1 170 ? 6.657 29.281 10.705 1.00 50.38 170 ASP A N 1
ATOM 1308 C CA . ASP A 1 170 ? 6.031 29.834 11.922 1.00 50.38 170 ASP A CA 1
ATOM 1309 C C . ASP A 1 170 ? 4.519 29.747 12.221 1.00 50.38 170 ASP A C 1
ATOM 1311 O O . ASP A 1 170 ? 4.039 30.455 13.100 1.00 50.38 170 ASP A O 1
ATOM 1315 N N . LYS A 1 171 ? 3.729 28.830 11.647 1.00 48.44 171 LYS A N 1
ATOM 1316 C CA . LYS A 1 171 ? 2.301 28.711 12.056 1.00 48.44 171 LYS A CA 1
ATOM 1317 C C . LYS A 1 171 ? 2.063 28.319 13.526 1.00 48.44 171 LYS A C 1
ATOM 1319 O O . LYS A 1 171 ? 1.031 28.669 14.087 1.00 48.44 171 LYS A O 1
ATOM 1324 N N . GLY A 1 172 ? 2.994 27.589 14.148 1.00 56.16 172 GLY A N 1
ATOM 1325 C CA . GLY A 1 172 ? 2.898 27.226 15.569 1.00 56.16 172 GLY A CA 1
ATOM 1326 C C . GLY A 1 172 ? 3.140 28.412 16.507 1.00 56.16 172 GLY A C 1
ATOM 1327 O O . GLY A 1 172 ? 2.472 28.523 17.527 1.00 56.16 172 GLY A O 1
ATOM 1328 N N . ASN A 1 173 ? 4.045 29.320 16.128 1.00 60.31 173 ASN A N 1
ATOM 1329 C CA . ASN A 1 173 ? 4.277 30.559 16.867 1.00 60.31 173 ASN A CA 1
ATOM 1330 C C . ASN A 1 173 ? 3.153 31.580 16.601 1.00 60.31 173 ASN A C 1
ATOM 1332 O O . ASN A 1 173 ? 2.645 32.197 17.530 1.00 60.31 173 ASN A O 1
ATOM 1336 N N . ALA A 1 174 ? 2.668 31.668 15.357 1.00 70.62 174 ALA A N 1
ATOM 1337 C CA . ALA A 1 174 ? 1.586 32.578 14.982 1.00 70.62 174 ALA A CA 1
ATOM 1338 C C . ALA A 1 174 ? 0.264 32.301 15.724 1.00 70.62 174 ALA A C 1
ATOM 1340 O O . ALA A 1 174 ? -0.371 33.244 16.182 1.00 70.62 174 ALA A O 1
ATOM 1341 N N . HIS A 1 175 ? -0.141 31.035 15.904 1.00 80.50 175 HIS A N 1
ATOM 1342 C CA . HIS A 1 175 ? -1.338 30.717 16.699 1.00 80.50 175 HIS A CA 1
ATOM 1343 C C . HIS A 1 175 ? -1.153 31.019 18.191 1.00 80.50 175 HIS A C 1
ATOM 1345 O O . HIS A 1 175 ? -2.094 31.476 18.833 1.00 80.50 175 HIS A O 1
ATOM 1351 N N . ALA A 1 176 ? 0.048 30.816 18.743 1.00 82.06 176 ALA A N 1
ATOM 1352 C CA . ALA A 1 176 ? 0.337 31.162 20.133 1.00 82.06 176 ALA A CA 1
ATOM 1353 C C . ALA A 1 176 ? 0.272 32.685 20.363 1.00 82.06 176 ALA A C 1
ATOM 1355 O O . ALA A 1 176 ? -0.337 33.141 21.332 1.00 82.06 176 ALA A O 1
ATOM 1356 N N . GLU A 1 177 ? 0.836 33.473 19.445 1.00 82.69 177 GLU A N 1
ATOM 1357 C CA . GLU A 1 177 ? 0.749 34.937 19.464 1.00 82.69 177 GLU A CA 1
ATOM 1358 C C . GLU A 1 177 ? -0.694 35.431 19.259 1.00 82.69 177 GLU A C 1
ATOM 1360 O O . GLU A 1 177 ? -1.138 36.359 19.938 1.00 82.69 177 GLU A O 1
ATOM 1365 N N . GLU A 1 178 ? -1.455 34.791 18.367 1.00 85.44 178 GLU A N 1
ATOM 1366 C CA . GLU A 1 178 ? -2.868 35.095 18.121 1.00 85.44 178 GLU A CA 1
ATOM 1367 C C . GLU A 1 178 ? -3.737 34.799 19.351 1.00 85.44 178 GLU A C 1
ATOM 1369 O O . GLU A 1 178 ? -4.538 35.644 19.744 1.00 85.44 178 GLU A O 1
ATOM 1374 N N . LEU A 1 179 ? -3.535 33.658 20.020 1.00 86.62 179 LEU A N 1
ATOM 1375 C CA . LEU A 1 179 ? -4.229 33.313 21.266 1.00 86.62 179 LEU A CA 1
ATOM 1376 C C . LEU A 1 179 ? -3.902 34.296 22.397 1.00 86.62 179 LEU A C 1
ATOM 1378 O O . LEU A 1 179 ? -4.794 34.672 23.159 1.00 86.62 179 LEU A O 1
ATOM 1382 N N . ALA A 1 180 ? -2.644 34.739 22.502 1.00 87.44 180 ALA A N 1
ATOM 1383 C CA . ALA A 1 180 ? -2.244 35.742 23.485 1.00 87.44 180 ALA A CA 1
ATOM 1384 C C . ALA A 1 180 ? -2.949 37.085 23.238 1.00 87.44 180 ALA A C 1
ATOM 1386 O O . ALA A 1 180 ? -3.482 37.677 24.177 1.00 87.44 180 ALA A O 1
ATOM 1387 N N . ARG A 1 181 ? -3.021 37.534 21.976 1.00 87.62 181 ARG A N 1
ATOM 1388 C CA . ARG A 1 181 ? -3.769 38.744 21.594 1.00 87.62 181 ARG A CA 1
ATOM 1389 C C . ARG A 1 181 ? -5.263 38.590 21.852 1.00 87.62 181 ARG A C 1
ATOM 1391 O O . ARG A 1 181 ? -5.863 39.478 22.449 1.00 87.62 181 ARG A O 1
ATOM 1398 N N . LEU A 1 182 ? -5.851 37.459 21.463 1.00 90.00 182 LEU A N 1
ATOM 1399 C CA . LEU A 1 182 ? -7.270 37.182 21.663 1.00 90.00 182 LEU A CA 1
ATOM 1400 C C . LEU A 1 182 ? -7.642 37.208 23.147 1.00 90.00 182 LEU A C 1
ATOM 1402 O O . LEU A 1 182 ? -8.657 37.794 23.504 1.00 90.00 182 LEU A O 1
ATOM 1406 N N . LYS A 1 183 ? -6.803 36.642 24.022 1.00 89.81 183 LYS A N 1
ATOM 1407 C CA . LYS A 1 183 ? -7.027 36.680 25.472 1.00 89.81 183 LYS A CA 1
ATOM 1408 C C . LYS A 1 183 ? -7.099 38.115 26.004 1.00 89.81 183 LYS A C 1
ATOM 1410 O O . LYS A 1 183 ? -7.980 38.414 26.805 1.00 89.81 183 LYS A O 1
ATOM 1415 N N . THR A 1 184 ? -6.213 38.998 25.541 1.00 91.62 184 THR A N 1
ATOM 1416 C CA . THR A 1 184 ? -6.257 40.427 25.887 1.00 91.62 184 THR A CA 1
ATOM 1417 C C . THR A 1 184 ? -7.533 41.084 25.364 1.00 91.62 184 THR A C 1
ATOM 1419 O O . THR A 1 184 ? -8.228 41.761 26.114 1.00 91.62 184 THR A O 1
ATOM 1422 N N . MET A 1 185 ? -7.893 40.830 24.105 1.00 90.38 185 MET A N 1
ATOM 1423 C CA . MET A 1 185 ? -9.080 41.431 23.498 1.00 90.38 185 MET A CA 1
ATOM 1424 C C . MET A 1 185 ? -10.396 40.944 24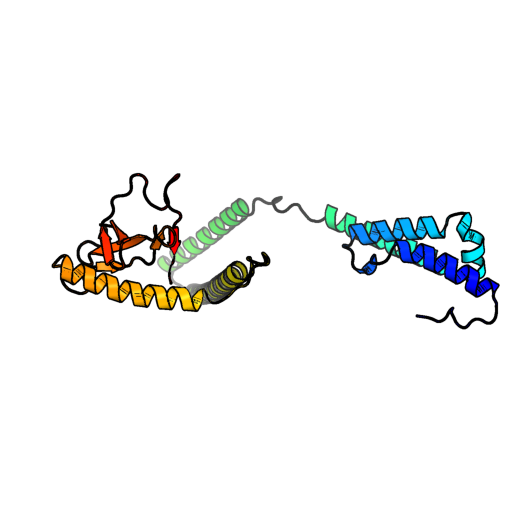.124 1.00 90.38 185 MET A C 1
ATOM 1426 O O . MET A 1 185 ? -11.338 41.723 24.227 1.00 90.38 185 MET A O 1
ATOM 1430 N N . ILE A 1 186 ? -10.475 39.678 24.553 1.00 91.12 186 ILE A N 1
ATOM 1431 C CA . ILE A 1 186 ? -11.633 39.147 25.288 1.00 91.12 186 ILE A CA 1
ATOM 1432 C C . ILE A 1 186 ? -11.767 39.860 26.634 1.00 91.12 186 ILE A C 1
ATOM 1434 O O . ILE A 1 186 ? -12.863 40.292 26.972 1.00 91.12 186 ILE A O 1
ATOM 1438 N N . ALA A 1 187 ? -10.665 40.066 27.360 1.00 88.94 187 ALA A N 1
ATOM 1439 C CA . ALA A 1 187 ? -10.703 40.803 28.622 1.00 88.94 187 ALA A CA 1
ATOM 1440 C C . ALA A 1 187 ? -11.185 42.257 28.434 1.00 88.94 187 ALA A C 1
ATOM 1442 O O . ALA A 1 187 ? -11.979 42.755 29.229 1.00 88.94 187 ALA A O 1
ATOM 1443 N N . GLU A 1 188 ? -10.757 42.936 27.364 1.00 89.31 188 GLU A N 1
ATOM 1444 C CA . GLU A 1 188 ? -11.248 44.281 27.018 1.00 89.31 188 GLU A CA 1
ATOM 1445 C C . GLU A 1 188 ? -12.731 44.281 26.602 1.00 89.31 188 GLU A C 1
ATOM 1447 O O . GLU A 1 188 ? -13.491 45.193 26.947 1.00 89.31 188 GLU A O 1
ATOM 1452 N N . TYR A 1 189 ? -13.167 43.254 25.873 1.00 89.81 189 TYR A N 1
ATOM 1453 C CA . TYR A 1 189 ? -14.565 43.081 25.482 1.00 89.81 189 TYR A CA 1
ATOM 1454 C C . TYR A 1 189 ? -15.473 42.854 26.692 1.00 89.81 189 TYR A C 1
ATOM 1456 O O . TYR A 1 189 ? -16.525 43.483 26.795 1.00 89.81 189 TYR A O 1
ATOM 1464 N N . GLU A 1 190 ? -15.043 42.021 27.639 1.00 89.88 190 GLU A N 1
ATOM 1465 C CA . GLU A 1 190 ? -15.769 41.779 28.885 1.00 89.88 190 GLU A CA 1
ATOM 1466 C C . GLU A 1 190 ? -15.912 43.062 29.706 1.00 89.88 190 GLU A C 1
ATOM 1468 O O . GLU A 1 190 ? -17.007 43.385 30.158 1.00 89.88 190 GLU A O 1
ATOM 1473 N N . GLN A 1 191 ? -14.833 43.841 29.830 1.00 86.62 191 GLN A N 1
ATOM 1474 C CA . GLN A 1 191 ? -14.859 45.121 30.540 1.00 86.62 191 GLN A CA 1
ATOM 1475 C C . GLN A 1 191 ? -15.792 46.141 29.876 1.00 86.62 191 GLN A C 1
ATOM 1477 O O . GLN A 1 191 ? -16.569 46.801 30.564 1.00 86.62 191 GLN A O 1
ATOM 1482 N N . SER A 1 192 ? -15.726 46.275 28.548 1.00 86.81 192 SER A N 1
ATOM 1483 C CA . SER A 1 192 ? -16.539 47.249 27.804 1.00 86.81 192 SER A CA 1
ATOM 1484 C C . SER A 1 192 ? -18.015 46.865 27.694 1.00 86.81 192 SER A C 1
ATOM 1486 O O . SER A 1 192 ? -18.864 47.751 27.636 1.00 86.81 192 SER A O 1
ATOM 1488 N N . SER A 1 193 ? -18.325 45.569 27.710 1.00 84.94 193 SER A N 1
ATOM 1489 C CA . SER A 1 193 ? -19.697 45.047 27.654 1.00 84.94 193 SER A CA 1
ATOM 1490 C C . SER A 1 193 ? -20.284 44.760 29.042 1.00 84.94 193 SER A C 1
ATOM 1492 O O . SER A 1 193 ? -21.378 44.213 29.143 1.00 84.94 193 SER A O 1
ATOM 1494 N N . HIS A 1 194 ? -19.571 45.131 30.114 1.00 85.50 194 HIS A N 1
ATOM 1495 C CA . HIS A 1 194 ? -19.954 44.903 31.514 1.00 85.50 194 HIS A CA 1
ATOM 1496 C C . HIS A 1 194 ? -20.204 43.428 31.877 1.00 85.50 194 HIS A C 1
ATOM 1498 O O . HIS A 1 194 ? -20.992 43.119 32.773 1.00 85.50 194 HIS A O 1
ATOM 1504 N N . PHE A 1 195 ? -19.510 42.510 31.208 1.00 86.94 195 PHE A N 1
ATOM 1505 C CA . PHE A 1 195 ? -19.511 41.098 31.562 1.00 86.94 195 PHE A CA 1
ATOM 1506 C C . PHE A 1 195 ? -18.599 40.822 32.761 1.00 86.94 195 PHE A C 1
ATOM 1508 O O . PHE A 1 195 ? -17.652 41.556 33.051 1.00 86.94 195 PHE A O 1
ATOM 1515 N N . THR A 1 196 ? -18.876 39.723 33.465 1.00 85.25 196 THR A N 1
ATOM 1516 C CA . THR A 1 196 ? -17.985 39.251 34.530 1.00 85.25 196 THR A CA 1
ATOM 1517 C C . THR A 1 196 ? -16.670 38.768 33.905 1.00 85.25 196 THR A C 1
ATOM 1519 O O . THR A 1 196 ? -16.727 37.992 32.954 1.00 85.25 196 THR A O 1
ATOM 1522 N N . PRO A 1 197 ? -15.491 39.174 34.411 1.00 89.31 197 PRO A N 1
ATOM 1523 C CA . PRO A 1 197 ? -14.220 38.731 33.848 1.00 89.31 197 PRO A CA 1
ATOM 1524 C C . PRO A 1 197 ? -14.096 37.201 33.790 1.00 89.31 197 PRO A C 1
ATOM 1526 O O . PRO A 1 197 ? -14.312 36.516 34.791 1.00 89.31 197 PRO A O 1
ATOM 1529 N N . GLY A 1 198 ? -13.717 36.670 32.630 1.00 86.50 198 GLY A N 1
ATOM 1530 C CA . GLY A 1 198 ? -13.585 35.239 32.363 1.00 86.50 198 GLY A CA 1
ATOM 1531 C C . GLY A 1 198 ? -14.897 34.509 32.059 1.00 86.50 198 GLY A C 1
ATOM 1532 O O . GLY A 1 198 ? -14.886 33.277 31.971 1.00 86.50 198 GLY A O 1
ATOM 1533 N N . ILE A 1 199 ? -16.020 35.214 31.907 1.00 87.81 199 ILE A N 1
ATOM 1534 C CA . ILE A 1 199 ? -17.278 34.591 31.488 1.00 87.81 199 ILE A CA 1
ATOM 1535 C C . ILE A 1 199 ? -17.263 34.251 29.994 1.00 87.81 199 ILE A C 1
ATOM 1537 O O . ILE A 1 199 ? -17.816 33.227 29.612 1.00 87.81 199 ILE A O 1
ATOM 1541 N N . VAL A 1 200 ? -16.589 35.036 29.151 1.00 91.44 200 VAL A N 1
ATOM 1542 C CA . VAL A 1 200 ? -16.493 34.802 27.707 1.00 91.44 200 VAL A CA 1
ATOM 1543 C C . VAL A 1 200 ? -15.362 33.812 27.429 1.00 91.44 200 VAL A C 1
ATOM 1545 O O . VAL A 1 200 ? -14.191 34.057 27.716 1.00 91.44 200 VAL A O 1
ATOM 1548 N N . GLN A 1 201 ? -15.707 32.672 26.839 1.00 91.44 201 GLN A N 1
ATOM 1549 C CA . GLN A 1 201 ? -14.796 31.564 26.577 1.00 91.44 201 GLN A CA 1
ATOM 1550 C C . GLN A 1 201 ? -14.649 31.314 25.078 1.00 91.44 201 GLN A C 1
ATOM 1552 O O . GLN A 1 201 ? -15.629 31.220 24.342 1.00 91.44 201 GLN A O 1
ATOM 1557 N N . PHE A 1 202 ? -13.407 31.177 24.616 1.00 92.00 202 PHE A N 1
ATOM 1558 C CA . PHE A 1 202 ? -13.102 30.885 23.218 1.00 92.00 202 PHE A CA 1
ATOM 1559 C C . PHE A 1 202 ? -13.205 29.384 22.925 1.00 92.00 202 PHE A C 1
ATOM 1561 O O . PHE A 1 202 ? -12.594 28.559 23.600 1.00 92.00 202 PHE A O 1
ATOM 1568 N N . THR A 1 203 ? -13.928 29.021 21.866 1.00 88.69 203 THR A N 1
ATOM 1569 C CA . THR A 1 203 ? -14.153 27.613 21.474 1.00 88.69 203 THR A CA 1
ATOM 1570 C C . THR A 1 203 ? -12.950 26.953 20.786 1.00 88.69 203 THR A C 1
ATOM 1572 O O . THR A 1 203 ? -12.934 25.735 20.579 1.00 88.69 203 THR A O 1
ATOM 1575 N N . GLY A 1 204 ? -11.945 27.738 20.384 1.00 87.38 204 GLY A N 1
ATOM 1576 C CA . GLY A 1 204 ? -10.855 27.280 19.520 1.00 87.38 204 GLY A CA 1
ATOM 1577 C C . GLY A 1 204 ? -11.163 27.387 18.023 1.00 87.38 204 GLY A C 1
ATOM 1578 O O . GLY A 1 204 ? -10.322 27.002 17.212 1.00 87.38 204 GLY A O 1
ATOM 1579 N N . LEU A 1 205 ? -12.347 27.874 17.636 1.00 89.19 205 LEU A N 1
ATOM 1580 C CA . LEU A 1 205 ? -12.739 28.048 16.237 1.00 89.19 205 LEU A CA 1
ATOM 1581 C C . LEU A 1 205 ? -12.642 29.511 15.809 1.00 89.19 205 LEU A C 1
ATOM 1583 O O . LEU A 1 205 ? -13.275 30.390 16.391 1.00 89.19 205 LEU A O 1
ATOM 1587 N N . ALA A 1 206 ? -11.877 29.750 14.749 1.00 90.75 206 ALA A N 1
ATOM 1588 C CA . ALA A 1 206 ? -11.797 31.037 14.075 1.00 90.75 206 ALA A CA 1
ATOM 1589 C C . ALA A 1 206 ? -12.281 30.915 12.630 1.00 90.75 206 ALA A C 1
ATOM 1591 O O . ALA A 1 206 ? -12.249 29.835 12.040 1.00 90.75 206 ALA A O 1
ATOM 1592 N N . ALA A 1 207 ? -12.722 32.023 12.052 1.00 88.06 207 ALA A N 1
ATOM 1593 C CA . ALA A 1 207 ? -13.185 32.100 10.679 1.00 88.06 207 ALA A CA 1
ATOM 1594 C C . ALA A 1 207 ? -12.621 33.331 9.975 1.00 88.06 207 ALA A C 1
ATOM 1596 O O . ALA A 1 207 ? -12.389 34.368 10.595 1.00 88.06 207 ALA A O 1
ATOM 1597 N N . GLY A 1 208 ? -12.422 33.218 8.662 1.00 82.81 208 GLY A N 1
ATOM 1598 C CA . GLY A 1 208 ? -11.911 34.323 7.849 1.00 82.81 208 GLY A CA 1
ATOM 1599 C C . GLY A 1 208 ? -10.432 34.639 8.096 1.00 82.81 208 GLY A C 1
ATOM 1600 O O . GLY A 1 208 ? -9.716 33.920 8.798 1.00 82.81 208 GLY A O 1
ATOM 1601 N N . LYS A 1 209 ? -9.948 35.708 7.459 1.00 79.69 209 LYS A N 1
ATOM 1602 C CA . LYS A 1 209 ? -8.546 36.157 7.516 1.00 79.69 209 LYS A CA 1
ATOM 1603 C C . LYS A 1 209 ? -8.469 37.669 7.691 1.00 79.69 209 LYS A C 1
ATOM 1605 O O . LYS A 1 209 ? -9.345 38.387 7.204 1.00 79.69 209 LYS A O 1
ATOM 1610 N N . ASP A 1 210 ? -7.406 38.129 8.342 1.00 73.75 210 ASP A N 1
ATOM 1611 C CA . ASP A 1 210 ? -7.049 39.544 8.490 1.00 73.75 210 ASP A CA 1
ATOM 1612 C C . ASP A 1 210 ? -8.243 40.411 8.936 1.00 73.75 210 ASP A C 1
ATOM 1614 O O . ASP A 1 210 ? -8.792 40.202 10.015 1.00 73.75 210 ASP A O 1
ATOM 1618 N N . ALA A 1 211 ? -8.705 41.342 8.097 1.00 70.94 211 ALA A N 1
ATOM 1619 C CA . ALA A 1 211 ? -9.814 42.255 8.396 1.00 70.94 211 ALA A CA 1
ATOM 1620 C C . ALA A 1 211 ? -11.193 41.577 8.549 1.00 70.94 211 ALA A C 1
ATOM 1622 O O . ALA A 1 211 ? -12.153 42.219 8.961 1.00 70.94 211 ALA A O 1
ATOM 1623 N N . THR A 1 212 ? -11.307 40.293 8.199 1.00 77.56 212 THR A N 1
ATOM 1624 C CA . THR A 1 212 ? -12.541 39.491 8.329 1.00 77.56 212 THR A CA 1
ATOM 1625 C C . THR A 1 212 ? -12.426 38.415 9.405 1.00 77.56 212 THR A C 1
ATOM 1627 O O . THR A 1 212 ? -13.222 37.476 9.432 1.00 77.56 212 THR A O 1
ATOM 1630 N N . ARG A 1 213 ? -11.398 38.507 10.259 1.00 88.62 213 ARG A N 1
ATOM 1631 C CA . ARG A 1 213 ? -11.119 37.511 11.288 1.00 88.62 213 ARG A CA 1
ATOM 1632 C C . ARG A 1 213 ? -12.182 37.551 12.384 1.00 88.62 213 ARG A C 1
ATOM 1634 O O . ARG A 1 213 ? -12.336 38.562 13.071 1.00 88.62 213 ARG A O 1
ATOM 1641 N N . ALA A 1 214 ? -12.860 36.423 12.562 1.00 90.31 214 ALA A N 1
ATOM 1642 C CA . ALA A 1 214 ? -13.864 36.216 13.592 1.00 90.31 214 ALA A CA 1
ATOM 1643 C C . ALA A 1 214 ? -13.525 35.011 14.474 1.00 90.31 214 ALA A C 1
ATOM 1645 O O . ALA A 1 214 ? -12.947 34.030 14.005 1.00 90.31 214 ALA A O 1
ATOM 1646 N N . TYR A 1 215 ? -13.916 35.077 15.743 1.00 92.81 215 TYR A N 1
ATOM 1647 C CA . TYR A 1 215 ? -13.676 34.064 16.766 1.00 92.81 215 TYR A CA 1
ATOM 1648 C C . TYR A 1 215 ? -15.001 33.623 17.370 1.00 92.81 215 TYR A C 1
ATOM 1650 O O . TYR A 1 215 ? -15.803 34.464 17.777 1.00 92.81 215 TYR A O 1
ATOM 1658 N N . GLN A 1 216 ? -15.228 32.314 17.435 1.00 92.94 216 GLN A N 1
ATOM 1659 C CA . GLN A 1 216 ? -16.426 31.775 18.059 1.00 92.94 216 GLN A CA 1
ATOM 1660 C C . GLN A 1 216 ? -16.216 31.643 19.562 1.00 92.94 216 GLN A C 1
ATOM 1662 O O . GLN A 1 216 ? -15.279 30.976 20.021 1.00 92.94 216 GLN A O 1
ATOM 1667 N N . VAL A 1 217 ? -17.119 32.246 20.319 1.00 92.38 217 VAL A N 1
ATOM 1668 C CA . VAL A 1 217 ? -17.095 32.279 21.776 1.00 92.38 217 VAL A CA 1
ATOM 1669 C C . VAL A 1 217 ? -18.437 31.824 22.350 1.00 92.38 217 VAL A C 1
ATOM 1671 O O . VAL A 1 217 ? -19.419 31.675 21.623 1.00 92.38 217 VAL A O 1
ATOM 1674 N N . TYR A 1 218 ? -18.453 31.586 23.655 1.00 91.19 218 TYR A N 1
ATOM 1675 C CA . TYR A 1 218 ? -19.647 31.308 24.447 1.00 91.19 218 TYR A CA 1
ATOM 1676 C C . TYR A 1 218 ? -19.521 31.957 25.822 1.00 91.19 218 TYR A C 1
ATOM 1678 O O . TYR A 1 218 ? -18.408 32.253 26.263 1.00 91.19 218 TYR A O 1
ATOM 1686 N N . LEU A 1 219 ? -20.639 32.152 26.517 1.00 90.19 219 LEU A N 1
ATOM 1687 C CA . LEU A 1 219 ? -20.619 32.532 27.930 1.00 90.19 219 LEU A CA 1
ATOM 1688 C C . LEU A 1 219 ? -20.558 31.270 28.795 1.00 90.19 219 LEU A C 1
ATOM 1690 O O . LEU A 1 219 ? -21.257 30.297 28.527 1.00 90.19 219 LEU A O 1
ATOM 1694 N N . SER A 1 220 ? -19.715 31.244 29.824 1.00 87.56 220 SER A N 1
ATOM 1695 C CA . SER A 1 220 ? -19.466 30.044 30.634 1.00 87.56 220 SER A CA 1
ATOM 1696 C C . SER A 1 220 ? -20.702 29.543 31.389 1.00 87.56 220 SER A C 1
ATOM 1698 O O . SER A 1 220 ? -20.786 28.353 31.692 1.00 87.56 220 SER A O 1
ATOM 1700 N N . ASP A 1 221 ? -21.671 30.422 31.640 1.00 89.75 221 ASP A N 1
ATOM 1701 C CA . ASP A 1 221 ? -22.992 30.120 32.193 1.00 89.75 221 ASP A CA 1
ATOM 1702 C C . ASP A 1 221 ? -24.019 29.682 31.129 1.00 89.75 221 ASP A C 1
ATOM 1704 O O . ASP A 1 221 ? -25.006 29.035 31.475 1.00 89.75 221 ASP A O 1
ATOM 1708 N N . GLN A 1 222 ? -23.767 29.964 29.845 1.00 87.69 222 GLN A N 1
ATOM 1709 C CA . GLN A 1 222 ? -24.576 29.560 28.685 1.00 87.69 222 GLN A CA 1
ATOM 1710 C C . GLN A 1 222 ? -23.713 28.883 27.598 1.00 87.69 222 GLN A C 1
ATOM 1712 O O . GLN A 1 222 ? -23.584 29.387 26.481 1.00 87.69 222 GLN A O 1
ATOM 1717 N N . PRO A 1 223 ? -23.116 27.707 27.870 1.00 82.75 223 PRO A N 1
ATOM 1718 C CA . PRO A 1 223 ? -22.120 27.092 26.985 1.00 82.75 223 PRO A CA 1
ATOM 1719 C C . PRO A 1 223 ? -22.666 26.590 25.642 1.00 82.75 223 PRO A C 1
ATOM 1721 O O . PRO A 1 223 ? -21.893 26.255 24.746 1.00 82.75 223 PRO A O 1
ATOM 1724 N N . THR A 1 224 ? -23.988 26.496 25.503 1.00 85.50 224 THR A N 1
ATOM 1725 C CA . THR A 1 224 ? -24.659 26.125 24.252 1.00 85.50 224 THR A CA 1
ATOM 1726 C C . THR A 1 224 ? -24.980 27.325 23.368 1.00 85.50 224 THR A C 1
ATOM 1728 O O . THR A 1 224 ? -25.315 27.122 22.203 1.00 85.50 224 THR A O 1
ATOM 1731 N N . ASP A 1 225 ? -24.898 28.547 23.904 1.00 85.62 225 ASP A N 1
ATOM 1732 C CA . ASP A 1 225 ? -25.155 29.772 23.155 1.00 85.62 225 ASP A CA 1
ATOM 1733 C C . ASP A 1 225 ? -23.848 30.274 22.530 1.00 85.62 225 ASP A C 1
ATOM 1735 O O . ASP A 1 225 ? -22.991 30.880 23.179 1.00 85.62 225 ASP A O 1
ATOM 1739 N N . LEU A 1 226 ? -23.655 29.899 21.266 1.00 88.06 226 LEU A N 1
ATOM 1740 C CA . LEU A 1 226 ? -22.445 30.182 20.506 1.00 88.06 226 LEU A CA 1
ATOM 1741 C C . LEU A 1 226 ? -22.660 31.420 19.645 1.00 88.06 226 LEU A C 1
ATOM 1743 O O . LEU A 1 226 ? -23.560 31.452 18.805 1.00 88.06 226 LEU A O 1
ATOM 1747 N N . PHE A 1 227 ? -21.754 32.381 19.752 1.00 88.31 227 PHE A N 1
ATOM 1748 C CA . PHE A 1 227 ? -21.767 33.575 18.916 1.00 88.31 227 PHE A CA 1
ATOM 1749 C C . PHE A 1 227 ? -20.360 33.924 18.440 1.00 88.31 227 PHE A C 1
ATOM 1751 O O . PHE A 1 227 ? -19.359 33.349 18.878 1.00 88.31 227 PHE A O 1
ATOM 1758 N N . TRP A 1 228 ? -20.281 34.836 17.476 1.00 91.38 228 TRP A N 1
ATOM 1759 C CA . TRP A 1 228 ? -19.028 35.218 16.843 1.00 91.38 228 TRP A CA 1
ATOM 1760 C C . TRP A 1 228 ? -18.672 36.666 17.157 1.00 91.38 228 TRP A C 1
ATOM 1762 O O . TRP A 1 228 ? -19.487 37.577 17.010 1.00 91.38 228 TRP A O 1
ATOM 1772 N N . LEU A 1 229 ? -17.412 36.876 17.522 1.00 90.75 229 LEU A N 1
ATOM 1773 C CA . LEU A 1 229 ? -16.820 38.196 17.689 1.00 90.75 229 LEU A CA 1
ATOM 1774 C C . LEU A 1 229 ? -15.821 38.451 16.562 1.00 90.75 229 LEU A C 1
ATOM 1776 O O . LEU A 1 229 ? -14.976 37.603 16.286 1.00 90.75 229 LEU A O 1
ATOM 1780 N N . THR A 1 230 ? -15.889 39.613 15.918 1.00 91.31 230 THR A N 1
ATOM 1781 C CA . THR A 1 230 ? -14.925 40.032 14.887 1.00 91.31 230 THR A CA 1
ATOM 1782 C C . THR A 1 230 ? -13.956 41.068 15.429 1.00 91.31 230 THR A C 1
ATOM 1784 O O . THR A 1 230 ? -14.316 41.866 16.294 1.00 91.31 230 THR A O 1
ATOM 1787 N N . VAL A 1 231 ? -12.737 41.090 14.888 1.00 86.88 231 VAL A N 1
ATOM 1788 C CA . VAL A 1 231 ? -11.779 42.167 15.161 1.00 86.88 231 VAL A CA 1
ATOM 1789 C C . VAL A 1 231 ? -12.118 43.376 14.299 1.00 86.88 231 VAL A C 1
ATOM 1791 O O . VAL A 1 231 ? -12.055 43.301 13.073 1.00 86.88 231 VAL A O 1
ATOM 1794 N N . LYS A 1 232 ? -12.432 44.503 14.934 1.00 83.31 232 LYS A N 1
ATOM 1795 C CA . LYS A 1 232 ? -12.602 45.797 14.275 1.00 83.31 232 LYS A CA 1
ATOM 1796 C C . LYS A 1 232 ? -11.821 46.852 15.049 1.00 83.31 232 LYS A C 1
ATOM 1798 O O . LYS A 1 232 ? -11.985 46.978 16.258 1.00 83.31 232 LYS A O 1
ATOM 1803 N N . ASP A 1 233 ? -10.919 47.553 14.364 1.00 78.94 233 ASP A N 1
ATOM 1804 C CA . ASP A 1 233 ? -10.050 48.582 14.957 1.00 78.94 233 ASP A CA 1
ATOM 1805 C C . ASP A 1 233 ? -9.278 48.098 16.205 1.00 78.94 233 ASP A C 1
ATOM 1807 O O . ASP A 1 233 ? -9.076 48.833 17.169 1.00 78.94 233 ASP A O 1
ATOM 1811 N N . GLY A 1 234 ? -8.867 46.823 16.205 1.00 77.00 234 GLY A N 1
ATOM 1812 C CA . GLY A 1 234 ? -8.138 46.200 17.315 1.00 77.00 234 GLY A CA 1
ATOM 1813 C C . GLY A 1 234 ? -9.001 45.761 18.503 1.00 77.00 234 GLY A C 1
ATOM 1814 O O . GLY A 1 234 ? -8.449 45.260 19.475 1.00 77.00 234 GLY A O 1
ATOM 1815 N N . LYS A 1 235 ? -10.332 45.887 18.425 1.00 84.19 235 LYS A N 1
ATOM 1816 C CA . LYS A 1 235 ? -11.280 45.479 19.475 1.00 84.19 235 LYS A CA 1
ATOM 1817 C C . LYS A 1 235 ? -12.235 44.400 18.981 1.00 84.19 235 LYS A C 1
ATOM 1819 O O . LYS A 1 235 ? -12.497 44.300 17.783 1.00 84.19 235 LYS A O 1
ATOM 1824 N N . LEU A 1 236 ? -12.749 43.583 19.900 1.00 89.38 236 LEU A N 1
ATOM 1825 C CA . LEU A 1 236 ? -13.789 42.611 19.571 1.00 89.38 236 LEU A CA 1
ATOM 1826 C C . LEU A 1 236 ? -15.154 43.289 19.559 1.00 89.38 236 LEU A C 1
ATOM 1828 O O . LEU A 1 236 ? -15.516 44.006 20.488 1.00 89.38 236 LEU A O 1
ATOM 1832 N N . THR A 1 237 ? -15.912 43.026 18.504 1.00 85.94 237 THR A N 1
ATOM 1833 C CA . THR A 1 237 ? -17.303 43.455 18.368 1.00 85.94 237 THR A CA 1
ATOM 1834 C C . THR A 1 237 ? -18.154 42.280 17.929 1.00 85.94 237 THR A C 1
ATOM 1836 O O . THR A 1 237 ? -17.719 41.485 17.093 1.00 85.94 237 THR A O 1
ATOM 1839 N N . GLU A 1 238 ? -19.366 42.185 18.462 1.00 86.00 238 GLU A N 1
ATOM 1840 C CA . GLU A 1 238 ? -20.320 41.160 18.055 1.00 86.00 238 GLU A CA 1
ATOM 1841 C C . GLU A 1 238 ? -20.719 41.340 16.591 1.00 86.00 238 GLU A C 1
ATOM 1843 O O . GLU A 1 238 ? -20.929 42.458 16.111 1.00 86.00 238 GLU A O 1
ATOM 1848 N N . ILE A 1 239 ? -20.798 40.226 15.867 1.00 83.19 239 ILE A N 1
ATOM 1849 C CA . ILE A 1 239 ? -21.258 40.213 14.487 1.00 83.19 239 ILE A CA 1
ATOM 1850 C C . ILE A 1 239 ? -22.279 39.100 14.285 1.00 83.19 239 ILE A C 1
ATOM 1852 O O . ILE A 1 239 ? -22.055 37.941 14.629 1.00 83.19 239 ILE A O 1
ATOM 1856 N N . VAL A 1 240 ? -23.390 39.455 13.646 1.00 80.00 240 VAL A N 1
ATOM 1857 C CA . VAL A 1 240 ? -24.363 38.486 13.148 1.00 80.00 240 VAL A CA 1
ATOM 1858 C C . VAL A 1 240 ? -24.079 38.250 11.671 1.00 80.00 240 VAL A C 1
ATOM 1860 O O . VAL A 1 240 ? -24.182 39.159 10.842 1.00 80.00 240 VAL A O 1
ATOM 1863 N N . PHE A 1 241 ? -23.696 37.024 11.329 1.00 78.81 241 PHE A N 1
ATOM 1864 C CA . PHE A 1 241 ? -23.440 36.648 9.946 1.00 78.81 241 PHE A CA 1
ATOM 1865 C C . PHE A 1 241 ? -24.742 36.355 9.195 1.00 78.81 241 PHE A C 1
ATOM 1867 O O . PHE A 1 241 ? -25.633 35.688 9.710 1.00 78.81 241 PHE A O 1
ATOM 1874 N N . LYS A 1 242 ? -24.824 36.801 7.932 1.00 78.12 242 LYS A N 1
ATOM 1875 C CA . LYS A 1 242 ? -25.929 36.433 7.024 1.00 78.12 242 LYS A CA 1
ATOM 1876 C C . LYS A 1 242 ? -25.919 34.943 6.663 1.00 78.12 242 LYS A C 1
ATOM 1878 O O . LYS A 1 242 ? -26.976 34.369 6.446 1.00 78.12 242 LYS A O 1
ATOM 1883 N N . VAL A 1 243 ? -24.725 34.353 6.572 1.00 79.94 243 VAL A N 1
ATOM 1884 C CA . VAL A 1 243 ? -24.474 32.916 6.382 1.00 79.94 243 VAL A CA 1
ATOM 1885 C C . VAL A 1 243 ? -23.404 32.529 7.390 1.00 79.94 243 VAL A C 1
ATOM 1887 O O . VAL A 1 243 ? -22.350 33.172 7.420 1.00 79.94 243 VAL A O 1
ATOM 1890 N N . GLN A 1 244 ? -23.675 31.536 8.235 1.00 80.19 244 GLN A N 1
ATOM 1891 C CA . GLN A 1 244 ? -22.786 31.229 9.353 1.00 80.19 244 GLN A CA 1
ATOM 1892 C C . GLN A 1 244 ? -21.421 30.730 8.853 1.00 80.19 244 GLN A C 1
ATOM 1894 O O . GLN A 1 244 ? -21.342 30.020 7.844 1.00 80.19 244 GLN A O 1
ATOM 1899 N N . PRO A 1 245 ? -20.315 31.072 9.536 1.00 83.19 245 PRO A N 1
ATOM 1900 C CA . PRO A 1 245 ? -19.026 30.472 9.233 1.00 83.19 245 PRO A CA 1
ATOM 1901 C C . PRO A 1 245 ? -19.089 28.940 9.300 1.00 83.19 245 PRO A C 1
ATOM 1903 O O . PRO A 1 245 ? -19.590 28.369 10.266 1.00 83.19 245 PRO A O 1
ATOM 1906 N N . GLY A 1 246 ? -18.573 28.271 8.267 1.00 75.12 246 GLY A N 1
ATOM 1907 C CA . GLY A 1 246 ? -18.653 26.814 8.111 1.00 75.12 246 GLY A CA 1
ATOM 1908 C C . GLY A 1 246 ? -19.862 26.305 7.315 1.00 75.12 246 GLY A C 1
ATOM 1909 O O . GLY A 1 246 ? -19.866 25.134 6.936 1.00 75.12 246 GLY A O 1
ATOM 1910 N N . GLU A 1 247 ? -20.840 27.157 6.995 1.00 77.81 247 GLU A N 1
ATOM 1911 C CA . GLU A 1 247 ? -21.943 26.820 6.088 1.00 77.81 247 GLU A CA 1
ATOM 1912 C C . GLU A 1 247 ? -21.602 27.122 4.615 1.00 77.81 247 GLU A C 1
ATOM 1914 O O . GLU A 1 247 ? -20.719 27.941 4.331 1.00 77.81 247 GLU A O 1
ATOM 1919 N N . PRO A 1 248 ? -22.282 26.485 3.639 1.00 66.25 248 PRO A N 1
ATOM 1920 C CA . PRO A 1 248 ? -22.079 26.766 2.219 1.00 66.25 248 PRO A CA 1
ATOM 1921 C C . PRO A 1 248 ? -22.294 28.253 1.887 1.00 66.25 248 PRO A C 1
ATOM 1923 O O . PRO A 1 248 ? -23.398 28.774 2.007 1.00 66.25 248 PRO A O 1
ATOM 1926 N N . GLY A 1 249 ? -21.229 28.935 1.451 1.00 70.88 249 GLY A N 1
ATOM 1927 C CA . GLY A 1 249 ? -21.235 30.379 1.171 1.00 70.88 249 GLY A CA 1
ATOM 1928 C C . GLY A 1 249 ? -20.811 31.273 2.347 1.00 70.88 249 GLY A C 1
ATOM 1929 O O . GLY A 1 249 ? -20.699 32.483 2.162 1.00 70.88 249 GLY A O 1
ATOM 1930 N N . GLY A 1 250 ? -20.546 30.699 3.525 1.00 77.00 250 GLY A N 1
ATOM 1931 C CA . GLY A 1 250 ? -19.995 31.382 4.698 1.00 77.00 250 GLY A CA 1
ATOM 1932 C C . GLY A 1 250 ? -18.461 31.406 4.727 1.00 77.00 250 GLY A C 1
ATOM 1933 O O . GLY A 1 250 ? -17.781 30.830 3.874 1.00 77.00 250 GLY A O 1
ATOM 1934 N N . LEU A 1 251 ? -17.890 32.081 5.731 1.00 80.81 251 LEU A N 1
ATOM 1935 C CA . LEU A 1 251 ? -16.437 32.117 5.931 1.00 80.81 251 LEU A CA 1
ATOM 1936 C C . LEU A 1 251 ? -15.888 30.721 6.259 1.00 80.81 251 LEU A C 1
ATOM 1938 O O . LEU A 1 251 ? -16.485 29.966 7.028 1.00 80.81 251 LEU A O 1
ATOM 1942 N N . ALA A 1 252 ? -14.713 30.400 5.712 1.00 82.00 252 ALA A N 1
ATOM 1943 C CA . ALA A 1 252 ? -14.003 29.169 6.043 1.00 82.00 252 ALA A CA 1
ATOM 1944 C C . ALA A 1 252 ? -13.530 29.200 7.503 1.00 82.00 252 ALA A C 1
ATOM 1946 O O . ALA A 1 252 ? -12.933 30.191 7.936 1.00 82.00 252 ALA A O 1
ATOM 1947 N N . THR A 1 253 ? -13.781 28.111 8.230 1.00 84.56 253 THR A N 1
ATOM 1948 C CA . THR A 1 253 ? -13.380 27.944 9.628 1.00 84.56 253 THR A CA 1
ATOM 1949 C C . THR A 1 253 ? -12.060 27.189 9.745 1.00 84.56 253 THR A C 1
ATOM 1951 O O . THR A 1 253 ? -11.757 26.282 8.967 1.00 84.56 253 THR A O 1
ATOM 1954 N N . GLU A 1 254 ? -11.266 27.549 10.745 1.00 86.00 254 GLU A N 1
ATOM 1955 C CA . GLU A 1 254 ? -10.067 26.825 11.141 1.00 86.00 254 GLU A CA 1
ATOM 1956 C C . GLU A 1 254 ? -9.990 26.685 12.660 1.00 86.00 254 GLU A C 1
ATOM 1958 O O . GLU A 1 254 ? -10.571 27.464 13.418 1.00 86.00 254 GLU A O 1
ATOM 1963 N N . LYS A 1 255 ? -9.271 25.653 13.106 1.00 85.50 255 LYS A N 1
ATOM 1964 C CA . LYS A 1 255 ? -9.07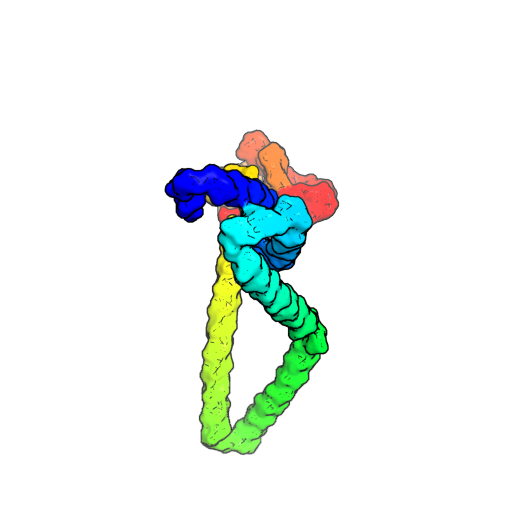9 25.381 14.526 1.00 85.50 255 LYS A CA 1
ATOM 1965 C C . LYS A 1 255 ? -7.738 25.937 14.985 1.00 85.50 255 LYS A C 1
ATOM 1967 O O . LYS A 1 255 ? -6.698 25.447 14.548 1.00 85.50 255 LYS A O 1
ATOM 1972 N N . ILE A 1 256 ? -7.788 26.892 15.903 1.00 81.56 256 ILE A N 1
ATOM 1973 C CA . ILE A 1 256 ? -6.627 27.438 16.603 1.00 81.56 256 ILE A CA 1
ATOM 1974 C C . ILE A 1 256 ? -6.413 26.577 17.855 1.00 81.56 256 ILE A C 1
ATOM 1976 O O . ILE A 1 256 ? -7.349 26.354 18.626 1.00 81.56 256 ILE A O 1
ATOM 1980 N N . LYS A 1 257 ? -5.210 26.017 18.009 1.00 67.19 257 LYS A N 1
ATOM 1981 C CA . LYS A 1 257 ? -4.815 25.169 19.143 1.00 67.19 257 LYS A CA 1
ATOM 1982 C C . LYS A 1 257 ? -3.587 25.730 19.828 1.00 67.19 257 LYS A C 1
ATOM 1984 O O . LYS A 1 257 ? -2.695 26.190 19.084 1.00 67.19 257 LYS A O 1
#

Radius of gyration: 35.61 Å; chains: 1; bounding box: 71×74×78 Å

pLDDT: mean 83.77, std 14.11, range [35.56, 98.06]

Organism: NCBI:txid3236793

Secondary structure (DSSP, 8-state):
--SSTT-S-HHHHHHHHHHHHHHHTTTTGGGS-HHHHHHHHHHHHHHHTSGGGHHHHHHTT-HHHHHHHHHHHHHHHHHHHHHHHHS--TTSS-HHHHHHHHHHHHHHHHHHHHHHHHHS--HHHHHHHHHHHHHHHHHHHHHHHHHHHHHHHHHHHHHH---SSS----HHHHHHHHHHHHHHHHHHHHHHTTPPTT-EEEEEEEES-GGG-EEEEEETTEEEEEEEEEEETTEEEEE--SS-TTSTTSPPEEE--